Protein AF-A0AAV2AL59-F1 (afdb_monomer)

Nearest PDB structures (foldseek):
  7bph-assembly1_A  TM=9.706E-01  e=1.635E-19  Homo sapiens
  1cs4-assembly1_C  TM=9.677E-01  e=2.306E-19  Bos taurus
  6au6-assembly1_A  TM=9.580E-01  e=4.092E-19  Homo sapiens
  8htg-assembly3_C  TM=9.700E-01  e=1.216E-18  Mus musculus
  6eg8-assembly2_L  TM=9.307E-01  e=1.445E-18  Homo sapiens

Organism: NCBI:txid280406

Foldseek 3Di:
DCVVFVVADDQVRQVVCLVLLLLLQLQLLLQLLVCQVVDVVHFDFPDPVLVVLSVVSPPDDSPDDDPCDPVVLVSLLVLCPTPRSVVSVVVCQVTPRQPCNVVSSVCSVQSNDPPDGDDSVSVVSRDDADQDKDKDKGWDFDDVVVPTDIDIDIDIDWGPPPVGVVCVVVPLPPDPDDDQDADPVQQSHADPVGRVHGRRNVSVVVVVCVVPPPSD

pLDDT: mean 93.41, std 4.67, range [63.28, 98.44]

Mean predicted aligned error: 4.43 Å

Solvent-accessible surface area (backbone atoms only — not comparable to full-atom values): 13151 Å² total; per-residue (Å²): 107,46,66,83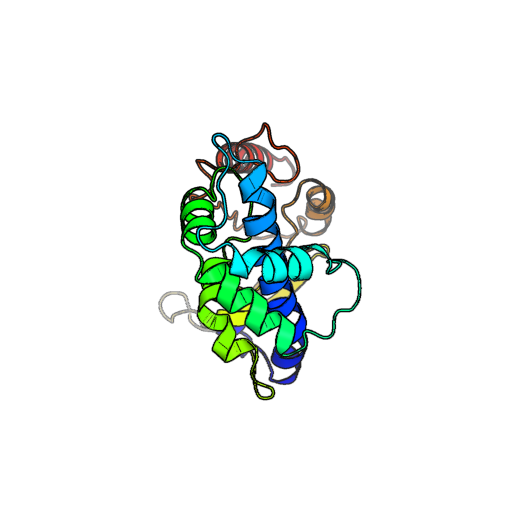,51,61,80,43,75,54,72,67,60,27,57,67,41,46,61,49,46,54,48,45,42,54,53,25,53,46,46,50,61,62,38,22,72,72,40,88,78,58,49,57,72,69,49,77,81,47,50,63,34,49,55,53,56,68,68,56,65,91,84,57,96,70,89,74,54,73,67,53,55,54,33,50,54,54,47,64,68,25,63,24,48,45,55,42,57,78,46,48,57,82,48,87,62,56,92,42,30,64,67,45,60,78,37,43,82,57,65,71,41,94,85,56,67,57,48,74,68,50,56,72,52,44,76,72,88,56,86,57,79,45,77,50,74,40,60,46,77,41,57,66,95,78,74,36,65,71,47,80,47,79,49,76,50,68,29,82,53,83,89,40,49,78,56,53,70,80,62,49,77,88,62,92,76,83,86,85,86,73,64,75,85,26,70,73,26,52,34,91,93,40,75,87,44,41,37,36,60,51,48,53,53,50,48,50,52,57,74,69,30,87,84,104

Secondary structure (DSSP, 8-state):
-HHHHS----HHHHHHHHHHHHHHHHHHHHHHHHHHTTSSSPP--S-GGGHHHHHHHHHS-SSS-----HHHHHHHHHHHH-HHHHHHHTTTTTS---TTHHHHHTTHHHHTSTT----HHHHHH------S-EEEEEEEEPPGGGT-SEEEEEEEE---STTTGGGGGGG-TT-S-------GGGGGPBPSS-TTSBHHHHHHHHHHHHHT-TT-

InterPro domains:
  IPR000367 G-protein alpha subunit, group S [PR00443] (12-26)
  IPR000367 G-protein alpha subunit, group S [PR00443] (27-42)
  IPR000367 G-protein alpha subunit, group S [PR00443] (43-57)
  IPR000367 G-protein alpha subunit, group S [PR00443] (204-216)
  IPR001019 Guanine nucleotide binding protein, alpha subunit [PF00503] (1-216)
  IPR001019 Guanine nucleotide binding protein, alpha subunit [PR00318] (116-138)
  IPR001019 Guanine nucleotide binding protein, alpha subunit [PR00318] (153-170)
  IPR001019 Guanine nucleotide binding protein, alpha subunit [PR00318] (175-203)
  IPR001019 Guanine nucleotide binding protein, alpha subunit [PS51882] (1-216)
  IPR001019 Guanine nucleotide binding protein, alpha subunit [PTHR10218] (1-216)
  IPR001019 Guanine nucleotide binding protein, alpha subunit [SM00275] (1-216)
  IPR001019 Guanine nucleotide binding protein, alpha subunit [cd00066] (1-216)
  IPR011025 G protein alpha subunit, helical insertion [G3DSA:1.10.400.10] (15-127)
  IPR011025 G protein alpha subunit, helical insertion [SSF47895] (9-130)
  IPR027417 P-loop containing nucleoside triphosphate hydrolase [SSF52540] (126-216)

Radius of gyration: 20.73 Å; Cα contacts (8 Å, |Δi|>4): 238; chains: 1; bounding box: 46×43×62 Å

Sequence (216 aa):
MRILHTGGFSDIEREEKIVDVKRNILEAIKELTGAMSRLKPPEQLADEDNKTSLEYVESISLIDDFDFPDEFYDHVIKLWSDPGVQRTFLRMNEFLPIDSAKYFLDKVHTIRKADYIPSDQDILHCRRRTTEIQRIEFAVKIPKKYGGGYQSFWMFDVGGQRGERRKWIQVFDGITAILFLVASSGFDLKLREDPLVNRLQESLTLFQDVWNSRFF

Structure (mmCIF, N/CA/C/O backbone):
data_AF-A0AAV2AL59-F1
#
_entry.id   AF-A0AAV2AL59-F1
#
loop_
_atom_site.group_PDB
_atom_site.id
_atom_site.type_symbol
_atom_site.label_atom_id
_atom_site.label_alt_id
_atom_site.label_comp_id
_atom_site.label_asym_id
_atom_site.label_entity_id
_atom_site.label_seq_id
_atom_site.pdbx_PDB_ins_code
_atom_site.Cartn_x
_atom_site.Cartn_y
_atom_site.Cartn_z
_atom_site.occupancy
_atom_site.B_iso_or_equiv
_atom_site.auth_seq_id
_atom_site.auth_comp_id
_atom_site.auth_asym_id
_atom_site.auth_atom_id
_atom_site.pdbx_PDB_model_num
ATOM 1 N N . MET A 1 1 ? 5.612 -6.915 -14.289 1.00 90.38 1 MET A N 1
ATOM 2 C CA . MET A 1 1 ? 6.522 -7.595 -15.243 1.00 90.38 1 MET A CA 1
ATOM 3 C C . MET A 1 1 ? 6.731 -9.066 -14.934 1.00 90.38 1 MET A C 1
ATOM 5 O O . MET A 1 1 ? 6.570 -9.869 -15.842 1.00 90.38 1 MET A O 1
ATOM 9 N N . ARG A 1 2 ? 7.014 -9.441 -13.680 1.00 91.88 2 ARG A N 1
ATOM 10 C CA . ARG A 1 2 ? 7.249 -10.845 -13.309 1.00 91.88 2 ARG A CA 1
ATOM 11 C C . ARG A 1 2 ? 6.135 -11.819 -13.723 1.00 91.88 2 ARG A C 1
ATOM 13 O O . ARG A 1 2 ? 6.405 -12.817 -14.380 1.00 91.88 2 ARG A O 1
ATOM 20 N N . ILE A 1 3 ? 4.877 -11.476 -13.432 1.00 92.62 3 ILE A N 1
ATOM 21 C CA . ILE A 1 3 ? 3.699 -12.272 -13.838 1.00 92.62 3 ILE A CA 1
ATOM 22 C C . ILE A 1 3 ? 3.663 -12.506 -15.355 1.00 92.62 3 ILE A C 1
ATOM 24 O O . ILE A 1 3 ? 3.396 -13.611 -15.807 1.00 92.62 3 ILE A O 1
ATOM 28 N N . LEU A 1 4 ? 3.975 -11.481 -16.150 1.00 92.00 4 LEU A N 1
ATOM 29 C CA . LEU A 1 4 ? 3.846 -11.543 -17.607 1.00 92.00 4 LEU A CA 1
ATOM 30 C C . LEU A 1 4 ? 5.019 -12.253 -18.295 1.00 92.00 4 LEU A C 1
ATOM 32 O O . LEU A 1 4 ? 4.834 -12.822 -19.370 1.00 92.00 4 LEU A O 1
ATOM 36 N N . HIS A 1 5 ? 6.228 -12.169 -17.731 1.00 91.19 5 HIS A N 1
ATOM 37 C CA . HIS A 1 5 ? 7.454 -12.510 -18.465 1.00 91.19 5 HIS A CA 1
ATOM 38 C C . HIS A 1 5 ? 8.446 -13.401 -17.710 1.00 91.19 5 HIS A C 1
ATOM 40 O O . HIS A 1 5 ? 9.397 -13.873 -18.324 1.00 91.19 5 HIS A O 1
ATOM 46 N N . THR A 1 6 ? 8.246 -13.658 -16.414 1.00 88.44 6 THR A N 1
ATOM 47 C CA . THR A 1 6 ? 9.159 -14.484 -15.599 1.00 88.44 6 THR A CA 1
ATOM 48 C C . THR A 1 6 ? 8.435 -15.605 -14.848 1.00 88.44 6 THR A C 1
ATOM 50 O O . THR A 1 6 ? 8.941 -16.085 -13.841 1.00 88.44 6 THR A O 1
ATOM 53 N N . GLY A 1 7 ? 7.232 -15.992 -15.285 1.00 86.88 7 GLY A N 1
ATOM 54 C CA . GLY A 1 7 ? 6.466 -17.077 -14.660 1.00 86.88 7 GLY A CA 1
ATOM 55 C C . GLY A 1 7 ? 5.780 -16.721 -13.334 1.00 86.88 7 GLY A C 1
ATOM 56 O O . GLY A 1 7 ? 5.273 -17.615 -12.668 1.00 86.88 7 GLY A O 1
ATOM 57 N N . GLY A 1 8 ? 5.726 -15.438 -12.954 1.00 91.56 8 GLY A N 1
ATOM 58 C CA . GLY A 1 8 ? 5.015 -14.986 -11.752 1.00 91.56 8 GLY A CA 1
ATOM 59 C C . GLY A 1 8 ? 5.749 -15.243 -10.437 1.00 91.56 8 GLY A C 1
ATOM 60 O O . GLY A 1 8 ? 6.956 -14.993 -10.338 1.00 91.56 8 GLY A O 1
ATOM 61 N N . PHE A 1 9 ? 4.979 -15.633 -9.420 1.00 94.00 9 PHE A N 1
ATOM 62 C CA . PHE A 1 9 ? 5.435 -15.890 -8.052 1.00 94.00 9 PHE A CA 1
ATOM 63 C C . PHE A 1 9 ? 5.281 -17.375 -7.728 1.00 94.00 9 PHE A C 1
ATOM 65 O O . PHE A 1 9 ? 4.202 -17.940 -7.936 1.00 94.00 9 PHE A O 1
ATOM 72 N N . SER A 1 10 ? 6.357 -17.982 -7.229 1.00 94.25 10 SER A N 1
ATOM 73 C CA . SER A 1 10 ? 6.349 -19.365 -6.739 1.00 94.25 10 SER A CA 1
ATOM 74 C C . SER A 1 10 ? 5.576 -19.493 -5.424 1.00 94.25 10 SER A C 1
ATOM 76 O O . SER A 1 10 ? 5.363 -18.497 -4.736 1.00 94.25 10 SER A O 1
ATOM 78 N N . ASP A 1 11 ? 5.186 -20.712 -5.048 1.00 93.75 11 ASP A N 1
ATOM 79 C CA . ASP A 1 11 ? 4.446 -20.952 -3.800 1.00 93.75 11 ASP A CA 1
ATOM 80 C C . ASP A 1 11 ? 5.237 -20.495 -2.564 1.00 93.75 11 ASP A C 1
ATOM 82 O O . ASP A 1 11 ? 4.682 -19.827 -1.698 1.00 93.75 11 ASP A O 1
ATOM 86 N N . ILE A 1 12 ? 6.556 -20.715 -2.554 1.00 94.56 12 ILE A N 1
ATOM 87 C CA . ILE A 1 12 ? 7.457 -20.243 -1.490 1.00 94.56 12 ILE A CA 1
ATOM 88 C C . ILE A 1 12 ? 7.426 -18.710 -1.392 1.00 94.56 12 ILE A C 1
ATOM 90 O O . ILE A 1 12 ? 7.264 -18.151 -0.312 1.00 94.56 12 ILE A O 1
ATOM 94 N N . GLU A 1 13 ? 7.512 -18.004 -2.524 1.00 93.75 13 GLU A N 1
ATOM 95 C CA . GLU A 1 13 ? 7.432 -16.537 -2.523 1.00 93.75 13 GLU A CA 1
ATOM 96 C C . GLU A 1 13 ? 6.055 -16.030 -2.079 1.00 93.75 13 GLU A C 1
ATOM 98 O O . GLU A 1 13 ? 5.960 -14.962 -1.476 1.00 93.75 13 GLU A O 1
ATOM 103 N N . ARG A 1 14 ? 4.975 -16.765 -2.377 1.00 96.25 14 ARG A N 1
ATOM 104 C CA . ARG A 1 14 ? 3.633 -16.427 -1.883 1.00 96.25 14 ARG A CA 1
ATOM 105 C C . ARG A 1 14 ? 3.557 -16.592 -0.369 1.00 96.25 14 ARG A C 1
ATOM 107 O O . ARG A 1 14 ? 3.018 -15.708 0.293 1.00 96.25 14 ARG A O 1
ATOM 114 N N . GLU A 1 15 ? 4.114 -17.668 0.175 1.00 94.94 15 GLU A N 1
ATOM 115 C CA . GLU A 1 15 ? 4.171 -17.913 1.619 1.00 94.94 15 GLU A CA 1
ATOM 116 C C . GLU A 1 15 ? 4.940 -16.805 2.349 1.00 94.94 15 GLU A C 1
ATOM 118 O O . GLU A 1 15 ? 4.438 -16.235 3.320 1.00 94.94 15 GLU A O 1
ATOM 123 N N . GLU A 1 16 ? 6.093 -16.389 1.819 1.00 93.94 16 GLU A N 1
ATOM 124 C CA . GLU A 1 16 ? 6.875 -15.268 2.362 1.00 93.94 16 GLU A CA 1
ATOM 125 C C . GLU A 1 16 ? 6.091 -13.940 2.381 1.00 93.94 16 GLU A C 1
ATOM 127 O O . GLU A 1 16 ? 6.364 -13.055 3.197 1.00 93.94 16 GLU A O 1
ATOM 132 N N . LYS A 1 17 ? 5.091 -13.781 1.501 1.00 95.44 17 LYS A N 1
ATOM 133 C CA . LYS A 1 17 ? 4.246 -12.578 1.420 1.00 95.44 17 LYS A CA 1
ATOM 134 C C . LYS A 1 17 ? 3.089 -12.565 2.411 1.00 95.44 17 LYS A C 1
ATOM 136 O O . LYS A 1 17 ? 2.490 -11.505 2.600 1.00 95.44 17 LYS A O 1
ATOM 141 N N . ILE A 1 18 ? 2.780 -13.681 3.073 1.00 95.81 18 ILE A N 1
ATOM 142 C CA . ILE A 1 18 ? 1.670 -13.759 4.036 1.00 95.81 18 ILE A CA 1
ATOM 143 C C . ILE A 1 18 ? 1.849 -12.727 5.152 1.00 95.81 18 ILE A C 1
ATOM 145 O O . ILE A 1 18 ? 0.914 -11.991 5.469 1.00 95.81 18 ILE A O 1
ATOM 149 N N . VAL A 1 19 ? 3.055 -12.635 5.719 1.00 94.00 19 VAL A N 1
ATOM 150 C CA . VAL A 1 19 ? 3.350 -11.705 6.821 1.00 94.00 19 VAL A CA 1
ATOM 151 C C . VAL A 1 19 ? 3.252 -10.251 6.358 1.00 94.00 19 VAL A C 1
ATOM 153 O O . VAL A 1 19 ? 2.666 -9.429 7.061 1.00 94.00 19 VAL A O 1
ATOM 156 N N . ASP A 1 20 ? 3.750 -9.937 5.155 1.00 95.12 20 ASP A N 1
ATOM 157 C CA . ASP A 1 20 ? 3.649 -8.593 4.570 1.00 95.12 20 ASP A CA 1
ATOM 158 C C . ASP A 1 20 ? 2.161 -8.181 4.407 1.00 95.12 20 ASP A C 1
ATOM 160 O O . ASP A 1 20 ? 1.773 -7.074 4.791 1.00 95.12 20 ASP A O 1
ATOM 164 N N . VAL A 1 21 ? 1.300 -9.091 3.925 1.00 97.25 21 VAL A N 1
ATOM 165 C CA . VAL A 1 21 ? -0.150 -8.854 3.772 1.00 97.25 21 VAL A CA 1
ATOM 166 C C . VAL A 1 21 ? -0.845 -8.664 5.125 1.00 97.25 21 VAL A C 1
ATOM 168 O O . VAL A 1 21 ? -1.616 -7.718 5.298 1.00 97.25 21 VAL A O 1
ATOM 171 N N . LYS A 1 22 ? -0.566 -9.525 6.111 1.00 96.62 22 LYS A N 1
ATOM 172 C CA . LYS A 1 22 ? -1.142 -9.408 7.463 1.00 96.62 22 LYS A CA 1
ATOM 173 C C . LYS A 1 22 ? -0.723 -8.098 8.138 1.00 96.62 22 LYS A C 1
ATOM 175 O O . LYS A 1 22 ? -1.556 -7.404 8.722 1.00 96.62 22 LYS A O 1
ATOM 180 N N . ARG A 1 23 ? 0.538 -7.692 7.971 1.00 95.75 23 ARG A N 1
ATOM 181 C CA . ARG A 1 23 ? 1.045 -6.402 8.457 1.00 95.75 23 ARG A CA 1
ATOM 182 C C . ARG A 1 23 ? 0.346 -5.221 7.786 1.00 95.75 23 ARG A C 1
ATOM 184 O O . ARG A 1 23 ? 0.031 -4.251 8.463 1.00 95.75 23 ARG A O 1
ATOM 191 N N . ASN A 1 24 ? 0.040 -5.301 6.490 1.00 96.75 24 ASN A N 1
ATOM 192 C CA . ASN A 1 24 ? -0.734 -4.262 5.80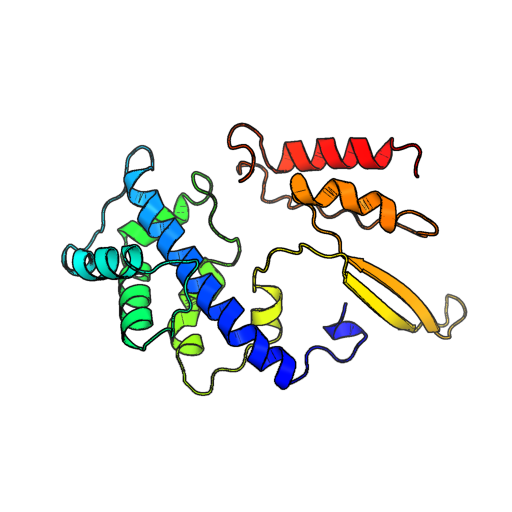4 1.00 96.75 24 ASN A CA 1
ATOM 193 C C . ASN A 1 24 ? -2.151 -4.092 6.377 1.00 96.75 24 ASN A C 1
ATOM 195 O O . ASN A 1 24 ? -2.619 -2.958 6.455 1.00 96.75 24 ASN A O 1
ATOM 199 N N . ILE A 1 25 ? -2.814 -5.168 6.822 1.00 97.44 25 ILE A N 1
ATOM 200 C CA . ILE A 1 25 ? -4.103 -5.069 7.534 1.00 97.44 25 ILE A CA 1
ATOM 201 C C . ILE A 1 25 ? -3.928 -4.285 8.837 1.00 97.44 25 ILE A C 1
ATOM 203 O O . ILE A 1 25 ? -4.675 -3.339 9.082 1.00 97.44 25 ILE A O 1
ATOM 207 N N . LEU A 1 26 ? -2.930 -4.654 9.649 1.00 97.00 26 LEU A N 1
ATOM 208 C CA . LEU A 1 26 ? -2.641 -3.992 10.924 1.00 97.00 26 LEU A CA 1
ATOM 209 C C . LEU A 1 26 ? -2.299 -2.504 10.732 1.00 97.00 26 LEU A C 1
ATOM 211 O O . LEU A 1 26 ? -2.840 -1.651 11.430 1.00 97.00 26 LEU A O 1
ATOM 215 N N . GLU A 1 27 ? -1.446 -2.176 9.760 1.00 95.56 27 GLU A N 1
ATOM 216 C CA . GLU A 1 27 ? -1.122 -0.788 9.412 1.00 95.56 27 GLU A CA 1
ATOM 217 C C . GLU A 1 27 ? -2.368 -0.009 8.972 1.00 95.56 27 GLU A C 1
ATOM 219 O O . GLU A 1 27 ? -2.569 1.125 9.405 1.00 95.56 27 GLU A O 1
ATOM 224 N N . ALA A 1 28 ? -3.211 -0.608 8.125 1.00 96.50 28 ALA A N 1
ATOM 225 C CA . ALA A 1 28 ? -4.415 0.035 7.615 1.00 96.50 28 ALA A CA 1
ATOM 226 C C . ALA A 1 28 ? -5.412 0.353 8.734 1.00 96.50 28 ALA A C 1
ATOM 228 O O . ALA A 1 28 ? -5.875 1.490 8.828 1.00 96.50 28 ALA A O 1
ATOM 229 N N . ILE A 1 29 ? -5.722 -0.627 9.590 1.00 97.44 29 ILE A N 1
ATOM 230 C CA . ILE A 1 29 ? -6.706 -0.437 10.657 1.00 97.44 29 ILE A CA 1
ATOM 231 C C . ILE A 1 29 ? -6.199 0.534 11.728 1.00 97.44 29 ILE A C 1
ATOM 233 O O . ILE A 1 29 ? -6.953 1.413 12.130 1.00 97.44 29 ILE A O 1
ATOM 237 N N . LYS A 1 30 ? -4.917 0.457 12.123 1.00 95.81 30 LYS A N 1
ATOM 238 C CA . LYS A 1 30 ? -4.329 1.381 13.106 1.00 95.81 30 LYS A CA 1
ATOM 239 C C . LYS A 1 30 ? -4.287 2.816 12.595 1.00 95.81 30 LYS A C 1
ATOM 241 O O . LYS A 1 30 ? -4.530 3.745 13.362 1.00 95.81 30 LYS A O 1
ATOM 246 N N . GLU A 1 31 ? -3.961 3.018 11.318 1.00 95.00 31 GLU A N 1
ATOM 247 C CA . GLU A 1 31 ? -3.943 4.364 10.743 1.00 95.00 31 GLU A CA 1
ATOM 248 C C . GLU A 1 31 ? -5.358 4.951 10.682 1.00 95.00 31 GLU A C 1
ATOM 250 O O . GLU A 1 31 ? -5.539 6.119 11.020 1.00 95.00 31 GLU A O 1
ATOM 255 N N . LEU A 1 32 ? -6.359 4.139 10.323 1.00 95.88 32 LEU A N 1
ATOM 256 C CA . LEU A 1 32 ? -7.765 4.547 10.315 1.00 95.88 32 LEU A CA 1
ATOM 257 C C . LEU A 1 32 ? -8.258 4.931 11.708 1.00 95.88 32 LEU A C 1
ATOM 259 O O . LEU A 1 32 ? -8.742 6.045 11.898 1.00 95.88 32 LEU A O 1
ATOM 263 N N . THR A 1 33 ? -8.119 4.038 12.686 1.00 95.69 33 THR A N 1
ATOM 264 C CA . THR A 1 33 ? -8.624 4.290 14.037 1.00 95.69 33 THR A CA 1
ATOM 265 C C . THR A 1 33 ? -7.872 5.426 14.722 1.00 95.69 33 THR A C 1
ATOM 267 O O . THR A 1 33 ? -8.487 6.316 15.308 1.00 95.69 33 THR A O 1
ATOM 270 N N . GLY A 1 34 ? -6.550 5.485 14.555 1.00 94.50 34 GLY A N 1
ATOM 271 C CA . GLY A 1 34 ? -5.740 6.578 15.081 1.00 94.50 34 GLY A CA 1
ATOM 272 C C . GLY A 1 34 ? -6.063 7.932 14.441 1.00 94.50 34 GLY A C 1
ATOM 273 O O . GLY A 1 34 ? -5.868 8.969 15.076 1.00 94.50 34 GLY A O 1
ATOM 274 N N . ALA A 1 35 ? -6.550 7.958 13.196 1.00 95.31 35 ALA A N 1
ATOM 275 C CA . ALA A 1 35 ? -6.952 9.192 12.529 1.00 95.31 35 ALA A CA 1
ATOM 276 C C . ALA A 1 35 ? -8.275 9.761 13.059 1.00 95.31 35 ALA A C 1
ATOM 278 O O . ALA A 1 35 ? -8.434 10.981 13.029 1.00 95.31 35 ALA A O 1
ATOM 279 N N . MET A 1 36 ? -9.180 8.933 13.596 1.00 95.81 36 MET A N 1
ATOM 280 C CA . MET A 1 36 ? -10.514 9.358 14.055 1.00 95.81 36 MET A CA 1
ATOM 281 C C . MET A 1 36 ? -10.456 10.580 14.982 1.00 95.81 36 MET A C 1
ATOM 283 O O . MET A 1 36 ? -11.165 11.563 14.770 1.00 95.81 36 MET A O 1
ATOM 287 N N . SER A 1 37 ? -9.545 10.564 15.959 1.00 94.75 37 SER A N 1
ATOM 288 C CA . SER A 1 37 ? -9.358 11.654 16.926 1.00 94.75 37 SER A CA 1
ATOM 289 C C . SER A 1 37 ? -8.574 12.856 16.379 1.00 94.75 37 SER A C 1
ATOM 291 O O . SER A 1 37 ? -8.667 13.953 16.930 1.00 94.75 37 SER A O 1
ATOM 293 N N . ARG A 1 38 ? -7.800 12.672 15.300 1.00 93.06 38 ARG A N 1
ATOM 294 C CA . ARG A 1 38 ? -6.974 13.719 14.666 1.00 93.06 38 ARG A CA 1
ATOM 295 C C . ARG A 1 38 ? -7.738 14.536 13.627 1.00 93.06 38 ARG A C 1
ATOM 297 O O . ARG A 1 38 ? -7.345 15.671 13.343 1.00 93.06 38 ARG A O 1
ATOM 304 N N . LEU A 1 39 ? -8.789 13.956 13.051 1.00 94.06 39 LEU A N 1
ATOM 305 C CA . LEU A 1 39 ? -9.660 14.614 12.086 1.00 94.06 39 LEU A CA 1
ATOM 306 C C . LEU A 1 39 ? -10.309 15.873 12.680 1.00 94.06 39 LEU A C 1
ATOM 308 O O . LEU A 1 39 ? -10.512 15.997 13.888 1.00 94.06 39 LEU A O 1
ATOM 312 N N . LYS A 1 40 ? -10.644 16.834 11.811 1.00 92.69 40 LYS A N 1
ATOM 313 C CA . LYS A 1 40 ? -11.332 18.076 12.198 1.00 92.69 40 LYS A CA 1
ATOM 314 C C . LYS A 1 40 ? -12.574 18.284 11.324 1.00 92.69 40 LYS A C 1
ATOM 316 O O . LYS A 1 40 ? -12.409 18.616 10.156 1.00 92.69 40 LYS A O 1
ATOM 321 N N . PRO A 1 41 ? -13.800 18.084 11.844 1.00 94.81 41 PRO A N 1
ATOM 322 C CA . PRO A 1 41 ? -14.119 17.601 13.195 1.00 94.81 41 PRO A CA 1
ATOM 323 C C . PRO A 1 41 ? -13.672 16.141 13.415 1.00 94.81 41 PRO A C 1
ATOM 325 O O . PRO A 1 41 ? -13.520 15.419 12.426 1.00 94.81 41 PRO A O 1
ATOM 328 N N . PRO A 1 42 ? -13.446 15.714 14.671 1.00 96.12 42 PRO A N 1
ATOM 329 C CA . PRO A 1 42 ? -13.090 14.331 14.976 1.00 96.12 42 PRO A CA 1
ATOM 330 C C . PRO A 1 42 ? -14.271 13.389 14.722 1.00 96.12 42 PRO A C 1
ATOM 332 O O . PRO A 1 42 ? -15.430 13.788 14.842 1.00 96.12 42 PRO A O 1
ATOM 335 N N . GLU A 1 43 ? -13.965 12.135 14.409 1.00 96.12 43 GLU A N 1
ATOM 336 C CA . GLU A 1 43 ? -14.939 11.046 14.338 1.00 96.12 43 GLU A CA 1
ATOM 337 C C . GLU A 1 43 ? -14.909 10.226 15.631 1.00 96.12 43 GLU A C 1
ATOM 339 O O . GLU A 1 43 ? -13.895 10.149 16.328 1.00 96.12 43 GLU A O 1
ATOM 344 N N . GLN A 1 44 ? -16.037 9.601 15.947 1.00 95.12 44 GLN A N 1
ATOM 345 C CA . GLN A 1 44 ? -16.188 8.691 17.081 1.00 95.12 44 GLN A CA 1
ATOM 346 C C . GLN A 1 44 ? -16.680 7.340 16.578 1.00 95.12 44 GLN A C 1
ATOM 348 O O . GLN A 1 44 ? -17.314 7.264 15.519 1.00 95.12 44 GLN A O 1
ATOM 353 N N . LEU A 1 45 ? -16.388 6.287 17.343 1.00 97.19 45 LEU A N 1
ATOM 354 C CA . LEU A 1 45 ? -17.012 4.987 17.129 1.00 97.19 45 LEU A CA 1
ATOM 355 C C . LEU A 1 45 ? -18.528 5.156 17.191 1.00 97.19 45 LEU A C 1
ATOM 357 O O . LEU A 1 45 ? -19.046 5.903 18.023 1.00 97.19 45 LEU A O 1
ATOM 361 N N . ALA A 1 46 ? -19.228 4.502 16.272 1.00 96.62 46 ALA A N 1
ATOM 362 C CA . ALA A 1 46 ? -20.682 4.505 16.295 1.00 96.62 46 ALA A CA 1
ATOM 363 C C . ALA A 1 46 ? -21.231 3.521 17.337 1.00 96.62 46 ALA A C 1
ATOM 365 O O . ALA A 1 46 ? -22.332 3.739 17.839 1.00 96.62 46 ALA A O 1
ATOM 366 N N . ASP A 1 47 ? -20.470 2.473 17.653 1.00 94.69 47 ASP A N 1
ATOM 367 C CA . ASP A 1 47 ? -20.794 1.483 18.676 1.00 94.69 47 ASP A CA 1
ATOM 368 C C . ASP A 1 47 ? -19.777 1.545 19.831 1.00 94.69 47 ASP A C 1
ATOM 370 O O . ASP A 1 47 ? -18.567 1.419 19.621 1.00 94.69 47 ASP A O 1
ATOM 374 N N . GLU A 1 48 ? -20.254 1.745 21.062 1.00 91.44 48 GLU A N 1
ATOM 375 C CA . GLU A 1 48 ? -19.393 1.802 22.250 1.00 91.44 48 GLU A CA 1
ATOM 376 C C . GLU A 1 48 ? -18.749 0.445 22.572 1.00 91.44 48 GLU A C 1
ATOM 378 O O . GLU A 1 48 ? -17.640 0.413 23.115 1.00 91.44 48 GLU A O 1
ATOM 383 N N . ASP A 1 49 ? -19.364 -0.670 22.162 1.00 92.94 49 ASP A N 1
ATOM 384 C CA . ASP A 1 49 ? -18.814 -2.014 22.372 1.00 92.94 49 ASP A CA 1
ATOM 385 C C . ASP A 1 49 ? -17.499 -2.215 21.595 1.00 92.94 49 ASP A C 1
ATOM 387 O O . ASP A 1 49 ? -16.625 -2.997 21.996 1.00 92.94 49 ASP A O 1
ATOM 391 N N . ASN A 1 50 ? -17.290 -1.439 20.523 1.00 96.62 50 ASN A N 1
ATOM 392 C CA . ASN A 1 50 ? -16.058 -1.454 19.737 1.00 96.62 50 ASN A CA 1
ATOM 393 C C . ASN A 1 50 ? -14.869 -0.795 20.445 1.00 96.62 50 ASN A C 1
ATOM 395 O O . ASN A 1 50 ? -13.736 -0.947 19.982 1.00 96.62 50 ASN A O 1
ATOM 399 N N . LYS A 1 51 ? -15.073 -0.123 21.585 1.00 95.81 51 LYS A N 1
ATOM 400 C CA . LYS A 1 51 ? -13.990 0.514 22.348 1.00 95.81 51 LYS A CA 1
ATOM 401 C C . LYS A 1 51 ? -12.919 -0.484 22.795 1.00 95.81 51 LYS A C 1
ATOM 403 O O . LYS A 1 51 ? -11.733 -0.202 22.671 1.00 95.81 51 LYS A O 1
ATOM 408 N N . THR A 1 52 ? -13.324 -1.676 23.227 1.00 96.62 52 THR A N 1
ATOM 409 C CA . THR A 1 52 ? -12.380 -2.754 23.582 1.00 96.62 52 THR A CA 1
ATOM 410 C C . THR A 1 52 ? -11.550 -3.207 22.380 1.00 96.62 52 THR A C 1
ATOM 412 O O . THR A 1 52 ? -10.350 -3.441 22.501 1.00 96.62 52 THR A O 1
ATOM 415 N N . SER A 1 53 ? -12.166 -3.267 21.194 1.00 97.69 53 SER A N 1
ATOM 416 C CA . SER A 1 53 ? -11.468 -3.607 19.948 1.00 97.69 53 SER A CA 1
ATOM 417 C C . SER A 1 53 ? -10.482 -2.519 19.532 1.00 97.69 53 SER A C 1
ATOM 419 O O . SER A 1 53 ? -9.388 -2.828 19.062 1.00 97.69 53 SER A O 1
ATOM 421 N N . LEU A 1 54 ? -10.854 -1.252 19.731 1.00 96.94 54 LEU A N 1
ATOM 422 C CA . LEU A 1 54 ? -9.986 -0.107 19.488 1.00 96.94 54 LEU A CA 1
ATOM 423 C C . LEU A 1 54 ? -8.744 -0.160 20.386 1.00 96.94 54 LEU A C 1
ATOM 425 O O . LEU A 1 54 ? -7.629 -0.125 19.873 1.00 96.94 54 LEU A O 1
ATOM 429 N N . GLU A 1 55 ? -8.935 -0.317 21.698 1.00 96.38 55 GLU A N 1
ATOM 430 C CA . GLU A 1 55 ? -7.846 -0.409 22.680 1.00 96.38 55 GLU A CA 1
ATOM 431 C C . GLU A 1 55 ? -6.906 -1.590 22.374 1.00 96.38 55 GLU A C 1
ATOM 433 O O . GLU A 1 55 ? -5.682 -1.435 22.399 1.00 96.38 55 GLU A O 1
ATOM 438 N N . TYR A 1 56 ? -7.464 -2.748 21.997 1.00 97.25 56 TYR A N 1
ATOM 439 C CA . TYR A 1 56 ? -6.685 -3.910 21.565 1.00 97.25 56 TYR A CA 1
ATOM 440 C C . TYR A 1 56 ? -5.801 -3.584 20.355 1.00 97.25 56 TYR A C 1
ATOM 442 O O . TYR A 1 56 ? -4.582 -3.758 20.406 1.00 97.25 56 TYR A O 1
ATOM 450 N N . VAL A 1 57 ? -6.385 -3.065 19.270 1.00 96.50 57 VAL A N 1
ATOM 451 C CA . VAL A 1 57 ? -5.643 -2.749 18.039 1.00 96.50 57 VAL A CA 1
ATOM 452 C C . VAL A 1 57 ? -4.597 -1.660 18.273 1.00 96.50 57 VAL A C 1
ATOM 454 O O . VAL A 1 57 ? -3.498 -1.726 17.714 1.00 96.50 57 VAL A O 1
ATOM 457 N N . GLU A 1 58 ? -4.890 -0.666 19.109 1.00 94.00 58 GLU A N 1
ATOM 458 C CA . GLU A 1 58 ? -3.949 0.395 19.469 1.00 94.00 58 GLU A CA 1
ATOM 459 C C . GLU A 1 58 ? -2.752 -0.129 20.270 1.00 94.00 58 GLU A C 1
ATOM 461 O O . GLU A 1 58 ? -1.633 0.328 20.021 1.00 94.00 58 GLU A O 1
ATOM 466 N N . SER A 1 59 ? -2.952 -1.141 21.119 1.00 94.62 59 SER A N 1
ATOM 467 C CA . SER A 1 59 ? -1.888 -1.748 21.932 1.00 94.62 59 SER A CA 1
ATOM 468 C C . SER A 1 59 ? -0.823 -2.509 21.126 1.00 94.62 59 SER A C 1
ATOM 470 O O . SER A 1 59 ? 0.315 -2.630 21.577 1.00 94.62 59 SER A O 1
ATOM 472 N N . ILE A 1 60 ? -1.152 -2.993 19.921 1.00 95.25 60 ILE A N 1
ATOM 473 C CA . ILE A 1 60 ? -0.236 -3.816 19.115 1.00 95.25 60 ILE A CA 1
ATOM 474 C C . ILE A 1 60 ? 0.891 -2.962 18.516 1.00 95.25 60 ILE A C 1
ATOM 476 O O . ILE A 1 60 ? 0.643 -1.998 17.790 1.00 95.25 60 ILE A O 1
ATOM 480 N N . SER A 1 61 ? 2.144 -3.342 18.743 1.00 91.00 61 SER A N 1
ATOM 481 C CA . SER A 1 61 ? 3.303 -2.704 18.110 1.00 91.00 61 SER A CA 1
ATOM 482 C C . SER A 1 61 ? 3.392 -3.041 16.617 1.00 91.00 61 SER A C 1
ATOM 484 O O . SER A 1 61 ? 3.145 -4.168 16.204 1.00 91.00 61 SER A O 1
ATOM 486 N N . LEU A 1 62 ? 3.768 -2.061 15.789 1.00 85.06 62 LEU A N 1
ATOM 487 C CA . LEU A 1 62 ? 4.024 -2.275 14.354 1.00 85.06 62 LEU A CA 1
ATOM 488 C C . LEU A 1 62 ? 5.443 -2.788 14.062 1.00 85.06 62 LEU A C 1
ATOM 490 O O . LEU A 1 62 ? 5.739 -3.136 12.919 1.00 85.06 62 LEU A O 1
ATOM 494 N N . ILE A 1 63 ? 6.330 -2.749 15.059 1.00 80.19 63 ILE A N 1
ATOM 495 C CA . ILE A 1 63 ? 7.762 -3.038 14.902 1.00 80.19 63 ILE A CA 1
ATOM 496 C C . ILE A 1 63 ? 8.081 -4.452 15.385 1.00 80.19 63 ILE A C 1
ATOM 498 O O . ILE A 1 63 ? 8.976 -5.090 14.837 1.00 80.19 63 ILE A O 1
ATOM 502 N N . ASP A 1 64 ? 7.340 -4.928 16.382 1.00 82.44 64 ASP A N 1
ATOM 503 C CA . ASP A 1 64 ? 7.564 -6.235 16.982 1.00 82.44 64 ASP A CA 1
ATOM 504 C C . ASP A 1 64 ? 6.963 -7.350 16.123 1.00 82.44 64 ASP A C 1
ATOM 506 O O . ASP A 1 64 ? 6.009 -7.144 15.361 1.00 82.44 64 ASP A O 1
ATOM 510 N N . ASP A 1 65 ? 7.531 -8.546 16.261 1.00 84.88 65 ASP A N 1
ATOM 511 C CA . ASP A 1 65 ? 6.939 -9.745 15.688 1.00 84.88 65 ASP A CA 1
ATOM 512 C C . ASP A 1 65 ? 5.584 -9.988 16.360 1.00 84.88 65 ASP A C 1
ATOM 514 O O . ASP A 1 65 ? 5.471 -10.109 17.580 1.00 84.88 65 ASP A O 1
ATOM 518 N N . PHE A 1 66 ? 4.538 -10.000 15.539 1.00 91.31 66 PHE A N 1
ATOM 519 C CA . PHE A 1 66 ? 3.165 -10.203 15.966 1.00 91.31 66 PHE A CA 1
ATOM 520 C C . PHE A 1 66 ? 2.619 -11.438 15.259 1.00 91.31 66 PHE A C 1
ATOM 522 O O . PHE A 1 66 ? 2.667 -11.523 14.032 1.00 91.31 66 PHE A O 1
ATOM 529 N N . ASP A 1 67 ? 2.080 -12.384 16.024 1.00 92.19 67 ASP A N 1
ATOM 530 C CA . ASP A 1 67 ? 1.665 -13.691 15.498 1.00 92.19 67 ASP A CA 1
ATOM 531 C C . ASP A 1 67 ? 0.320 -13.660 14.754 1.00 92.19 67 ASP A C 1
ATOM 533 O O . ASP A 1 67 ? -0.073 -14.642 14.123 1.00 92.19 67 ASP A O 1
ATOM 537 N N . PHE A 1 68 ? -0.385 -12.523 14.786 1.00 95.44 68 PHE A N 1
ATOM 538 C CA . PHE A 1 68 ? -1.711 -12.336 14.187 1.00 95.44 68 PHE A CA 1
ATOM 539 C C . PHE A 1 68 ? -2.717 -13.433 14.603 1.00 95.44 68 PHE A C 1
ATOM 541 O O . PHE A 1 68 ? -3.178 -14.190 13.740 1.00 95.44 68 PHE A O 1
ATOM 548 N N . PRO A 1 69 ? -3.063 -13.529 15.905 1.00 96.62 69 PRO A N 1
ATOM 549 C CA . PRO A 1 69 ? -4.026 -14.509 16.409 1.00 96.62 69 PRO A CA 1
ATOM 550 C C . PRO A 1 69 ? -5.435 -14.276 15.845 1.00 96.62 69 PRO A C 1
ATOM 552 O O . PRO A 1 69 ? -5.755 -13.193 15.362 1.00 96.62 69 PRO A O 1
ATOM 555 N N . ASP A 1 70 ? -6.318 -15.272 15.956 1.00 96.88 70 ASP A N 1
ATOM 556 C CA . ASP A 1 70 ? -7.704 -15.161 15.471 1.00 96.88 70 ASP A CA 1
ATOM 557 C C . ASP A 1 70 ? -8.470 -13.971 16.075 1.00 96.88 70 ASP A C 1
ATOM 559 O O . ASP A 1 70 ? -9.196 -13.276 15.360 1.00 96.88 70 ASP A O 1
ATOM 563 N N . GLU A 1 71 ? -8.226 -13.688 17.358 1.00 97.19 71 GLU A N 1
ATOM 564 C CA . GLU A 1 71 ? -8.780 -12.541 18.086 1.00 97.19 71 GLU A CA 1
ATOM 565 C C . GLU A 1 71 ? -8.451 -11.203 17.404 1.00 97.19 71 GLU A C 1
ATOM 567 O O . GLU A 1 71 ? -9.306 -10.320 17.321 1.00 97.19 71 GLU A O 1
ATOM 572 N N . PHE A 1 72 ? -7.248 -11.061 16.830 1.00 97.88 72 PHE A N 1
ATOM 573 C CA . PHE A 1 72 ? -6.875 -9.851 16.099 1.00 97.88 72 PHE A CA 1
ATOM 574 C C . PHE A 1 72 ? -7.816 -9.607 14.920 1.00 97.88 72 PHE A C 1
ATOM 576 O O . PHE A 1 72 ? -8.328 -8.499 14.759 1.00 97.88 72 PHE A O 1
ATOM 583 N N . TYR A 1 73 ? -8.089 -10.632 14.113 1.00 98.31 73 TYR A N 1
ATOM 584 C CA . TYR A 1 73 ? -8.983 -10.475 12.968 1.00 98.31 73 TYR A CA 1
ATOM 585 C C . TYR A 1 73 ? -10.417 -10.182 13.405 1.00 98.31 73 TYR A C 1
ATOM 587 O O . TYR A 1 73 ? -11.086 -9.391 12.743 1.00 98.31 73 TYR A O 1
ATOM 595 N N . ASP A 1 74 ? -10.876 -10.755 14.521 1.00 98.12 74 ASP A N 1
ATOM 596 C CA . ASP A 1 74 ? -12.205 -10.471 15.070 1.00 98.12 74 ASP A CA 1
ATOM 597 C C . ASP A 1 74 ? -12.349 -8.990 15.457 1.00 98.12 74 ASP A C 1
ATOM 599 O O . ASP A 1 74 ? -13.347 -8.355 15.105 1.00 98.12 74 ASP A O 1
ATOM 603 N N . HIS A 1 75 ? -11.329 -8.405 16.092 1.00 98.31 75 HIS A N 1
ATOM 604 C CA . HIS A 1 75 ? -11.294 -6.970 16.382 1.00 98.31 75 HIS A CA 1
ATOM 605 C C . HIS A 1 75 ? -11.247 -6.112 15.115 1.00 98.31 75 HIS A C 1
ATOM 607 O O . HIS A 1 75 ? -11.975 -5.122 15.020 1.00 98.31 75 HIS A O 1
ATOM 613 N N . VAL A 1 76 ? -10.447 -6.497 14.114 1.00 98.44 76 VAL A N 1
ATOM 614 C CA . VAL A 1 76 ? -10.382 -5.773 12.833 1.00 98.44 76 VAL A CA 1
ATOM 615 C C . VAL A 1 76 ? -11.725 -5.797 12.108 1.00 98.44 76 VAL A C 1
ATOM 617 O O . VAL A 1 76 ? -12.152 -4.759 11.613 1.00 98.44 76 VAL A O 1
ATOM 620 N N . ILE A 1 77 ? -12.409 -6.943 12.057 1.00 98.38 77 ILE A N 1
ATOM 621 C CA . ILE A 1 77 ? -13.722 -7.075 11.404 1.00 98.38 77 ILE A CA 1
ATOM 622 C C . ILE A 1 77 ? -14.762 -6.191 12.099 1.00 98.38 77 ILE A C 1
ATOM 624 O O . ILE A 1 77 ? -15.514 -5.486 11.420 1.00 98.38 77 ILE A O 1
ATOM 628 N N . LYS A 1 78 ? -14.787 -6.199 13.439 1.00 97.94 78 LYS A N 1
ATOM 629 C CA . LYS A 1 78 ? -15.684 -5.350 14.236 1.00 97.94 78 LYS A CA 1
ATOM 630 C C . LYS A 1 78 ? -15.451 -3.869 13.956 1.00 97.94 78 LYS A C 1
ATOM 632 O O . LYS A 1 78 ? -16.385 -3.167 13.581 1.00 97.94 78 LYS A O 1
ATOM 637 N N . LEU A 1 79 ? -14.198 -3.421 14.050 1.00 98.38 79 LEU A N 1
ATOM 638 C CA . LEU A 1 79 ? -13.834 -2.029 13.794 1.00 98.38 79 LEU A CA 1
ATOM 639 C C . LEU A 1 79 ? -14.098 -1.626 12.346 1.00 98.38 79 LEU A C 1
ATOM 641 O O . LEU A 1 79 ? -14.655 -0.564 12.108 1.00 98.38 79 LEU A O 1
ATOM 645 N N . TRP A 1 80 ? -13.744 -2.461 11.367 1.00 98.12 80 TRP A N 1
ATOM 646 C CA . TRP A 1 80 ? -13.992 -2.144 9.962 1.00 98.12 80 TRP A CA 1
ATOM 647 C C . TRP A 1 80 ? -15.487 -2.031 9.661 1.00 98.12 80 TRP A C 1
ATOM 649 O O . TRP A 1 80 ? -15.881 -1.207 8.844 1.00 98.12 80 TRP A O 1
ATOM 659 N N . SER A 1 81 ? -16.335 -2.788 10.354 1.00 97.94 81 SER A N 1
ATOM 660 C CA . SER A 1 81 ? -17.790 -2.701 10.196 1.00 97.94 81 SER A CA 1
ATOM 661 C C . SER A 1 81 ? -18.415 -1.498 10.918 1.00 97.94 81 SER A C 1
ATOM 663 O O . SER A 1 81 ? -19.582 -1.193 10.672 1.00 97.94 81 SER A O 1
ATOM 665 N N . ASP A 1 82 ? -17.671 -0.802 11.786 1.00 98.44 82 ASP A N 1
ATOM 666 C CA . ASP A 1 82 ? -18.166 0.348 12.543 1.00 98.44 82 ASP A CA 1
ATOM 667 C C . ASP A 1 82 ? -18.442 1.551 11.614 1.00 98.44 82 ASP A C 1
ATOM 669 O O . ASP A 1 82 ? -17.544 2.009 10.895 1.00 98.44 82 ASP A O 1
ATOM 673 N N . PRO A 1 83 ? -19.659 2.127 11.637 1.00 98.06 83 PRO A N 1
ATOM 674 C CA . PRO A 1 83 ? -19.986 3.294 10.823 1.00 98.06 83 PRO A CA 1
ATOM 675 C C . PRO A 1 83 ? -19.066 4.509 11.021 1.00 98.06 83 PRO A C 1
ATOM 677 O O . PRO A 1 83 ? -18.863 5.272 10.078 1.00 98.06 83 PRO A O 1
ATOM 680 N N . GLY A 1 84 ? -18.518 4.724 12.217 1.00 97.44 84 GLY A N 1
ATOM 681 C CA . GLY A 1 84 ? -17.540 5.776 12.499 1.00 97.44 84 GLY A CA 1
ATOM 682 C C . GLY A 1 84 ? -16.193 5.531 11.827 1.00 97.44 84 GLY A C 1
ATOM 683 O O . GLY A 1 84 ? -15.621 6.449 11.231 1.00 97.44 84 GLY A O 1
ATOM 684 N N . VAL A 1 85 ? -15.717 4.285 11.825 1.00 97.44 85 VAL A N 1
ATOM 685 C CA . VAL A 1 85 ? -14.501 3.897 11.088 1.00 97.44 85 VAL A CA 1
ATOM 686 C C . VAL A 1 85 ? -14.728 4.015 9.578 1.00 97.44 85 VAL A C 1
ATOM 688 O O . VAL A 1 85 ? -13.872 4.540 8.866 1.00 97.44 85 VAL A O 1
ATOM 691 N N . GLN A 1 86 ? -15.909 3.633 9.081 1.00 97.88 86 GLN A N 1
ATOM 692 C CA . GLN A 1 86 ? -16.280 3.811 7.672 1.00 97.88 86 GLN A CA 1
ATOM 693 C C . GLN A 1 86 ? -16.338 5.292 7.264 1.00 97.88 86 GLN A C 1
ATOM 695 O O . GLN A 1 86 ? -15.789 5.666 6.227 1.00 97.88 86 GLN A O 1
ATOM 700 N N . ARG A 1 87 ? -16.933 6.172 8.084 1.00 97.19 87 ARG A N 1
ATOM 701 C CA . ARG A 1 87 ? -16.908 7.630 7.841 1.00 97.19 87 ARG A CA 1
ATOM 702 C C . ARG A 1 87 ? -15.489 8.190 7.845 1.00 97.19 87 ARG A C 1
ATOM 704 O O . ARG A 1 87 ? -15.159 9.016 6.999 1.00 97.19 87 ARG A O 1
ATOM 711 N N . THR A 1 88 ? -14.643 7.700 8.746 1.00 96.94 88 THR A N 1
ATOM 712 C CA . THR A 1 88 ? -13.219 8.056 8.787 1.00 96.94 88 THR A CA 1
ATOM 713 C C . THR A 1 88 ? -12.521 7.652 7.494 1.00 96.94 88 THR A C 1
ATOM 715 O O . THR A 1 88 ? -11.831 8.467 6.894 1.00 96.94 88 THR A O 1
ATOM 718 N N . PHE A 1 89 ? -12.765 6.441 6.989 1.00 96.12 89 PHE A N 1
ATOM 719 C CA . PHE A 1 89 ? -12.221 5.987 5.708 1.00 96.12 89 PHE A CA 1
ATOM 720 C C . PHE A 1 89 ? -12.613 6.892 4.527 1.00 96.12 89 PHE A C 1
ATOM 722 O O . PHE A 1 89 ? -11.780 7.163 3.666 1.00 96.12 89 PHE A O 1
ATOM 729 N N . LEU A 1 90 ? -13.831 7.441 4.498 1.00 94.69 90 LEU A N 1
ATOM 730 C CA . LEU A 1 90 ? -14.251 8.387 3.448 1.00 94.69 90 LEU A CA 1
ATOM 731 C C . LEU A 1 90 ? -13.471 9.713 3.460 1.00 94.69 90 LEU A C 1
ATOM 733 O O . LEU A 1 90 ? -13.515 10.457 2.484 1.00 94.69 90 LEU A O 1
ATOM 737 N N . ARG A 1 91 ? -12.743 9.991 4.545 1.00 94.81 91 ARG A N 1
ATOM 738 C CA . ARG A 1 91 ? -11.885 11.167 4.744 1.00 94.81 91 ARG A CA 1
ATOM 739 C C . ARG A 1 91 ? -10.397 10.812 4.666 1.00 94.81 91 ARG A C 1
ATOM 741 O O . ARG A 1 91 ? -9.547 11.547 5.165 1.00 94.81 91 ARG A O 1
ATOM 748 N N . MET A 1 92 ? -10.063 9.679 4.040 1.00 91.75 92 MET A N 1
ATOM 749 C CA . MET A 1 92 ? -8.693 9.164 3.892 1.00 91.75 92 MET A CA 1
ATOM 750 C C . MET A 1 92 ? -7.736 10.060 3.103 1.00 91.75 92 MET A C 1
ATOM 752 O O . MET A 1 92 ? -6.588 9.684 2.916 1.00 91.75 92 MET A O 1
ATOM 756 N N . ASN A 1 93 ? -8.183 11.201 2.588 1.00 89.94 93 ASN A N 1
ATOM 757 C CA . ASN A 1 93 ? -7.307 12.218 2.023 1.00 89.94 93 ASN A CA 1
ATOM 758 C C . ASN A 1 93 ? -6.715 13.156 3.095 1.00 89.94 93 ASN A C 1
ATOM 760 O O . ASN A 1 93 ? -5.688 13.792 2.860 1.00 89.94 93 ASN A O 1
ATOM 764 N N . GLU A 1 94 ? -7.325 13.214 4.286 1.00 90.75 94 GLU A N 1
ATOM 765 C CA . GLU A 1 94 ? -6.871 14.023 5.429 1.00 90.75 94 GLU A CA 1
ATOM 766 C C . GLU A 1 94 ? -5.797 13.317 6.281 1.00 90.75 94 GLU A C 1
ATOM 768 O O . GLU A 1 94 ? -5.036 13.964 7.001 1.00 90.75 94 GLU A O 1
ATOM 773 N N . PHE A 1 95 ? -5.712 11.990 6.186 1.00 86.94 95 PHE A N 1
ATOM 774 C CA . PHE A 1 95 ? -4.681 11.138 6.790 1.00 86.94 95 PHE A CA 1
ATOM 775 C C . PHE A 1 95 ? -4.098 10.229 5.702 1.00 86.94 95 PHE A C 1
ATOM 777 O O . PHE A 1 95 ? -4.622 10.193 4.604 1.00 86.94 95 PHE A O 1
ATOM 784 N N . LEU A 1 96 ? -2.967 9.552 5.907 1.00 82.00 96 LEU A N 1
ATOM 785 C CA . LEU A 1 96 ? -2.247 8.903 4.792 1.00 82.00 96 LEU A CA 1
ATOM 786 C C . LEU A 1 96 ? -2.207 7.375 4.935 1.00 82.00 96 LEU A C 1
ATOM 788 O O . LEU A 1 96 ? -1.101 6.822 5.073 1.00 82.00 96 LEU A O 1
ATOM 792 N N . PRO A 1 97 ? -3.355 6.669 4.856 1.00 82.56 97 PRO A N 1
ATOM 793 C CA . PRO A 1 97 ? -3.365 5.215 4.904 1.00 82.56 97 PRO A CA 1
ATOM 794 C C . PRO A 1 97 ? -2.670 4.622 3.676 1.00 82.56 97 PRO A C 1
ATOM 796 O O . PRO A 1 97 ? -2.222 5.316 2.757 1.00 82.56 97 PRO A O 1
ATOM 799 N N . ILE A 1 98 ? -2.494 3.305 3.693 1.00 90.19 98 ILE A N 1
ATOM 800 C CA . ILE A 1 98 ? -2.024 2.586 2.513 1.00 90.19 98 ILE A CA 1
ATOM 801 C C . ILE A 1 98 ? -3.144 2.536 1.465 1.00 90.19 98 ILE A C 1
ATOM 803 O O . ILE A 1 98 ? -4.303 2.319 1.805 1.00 90.19 98 ILE A O 1
ATOM 807 N N . ASP A 1 99 ? -2.803 2.707 0.189 1.00 90.94 99 ASP A N 1
ATOM 808 C CA . ASP A 1 99 ? -3.788 2.742 -0.902 1.00 90.94 99 ASP A CA 1
ATOM 809 C C . ASP A 1 99 ? -4.594 1.429 -1.005 1.00 90.94 99 ASP A C 1
ATOM 811 O O . ASP A 1 99 ? -5.754 1.424 -1.411 1.00 90.94 99 ASP A O 1
ATOM 815 N N . SER A 1 100 ? -4.003 0.308 -0.578 1.00 95.38 100 SER A N 1
ATOM 816 C CA . SER A 1 100 ? -4.629 -1.016 -0.520 1.00 95.38 100 SER A CA 1
ATOM 817 C C . SER A 1 100 ? -5.430 -1.292 0.759 1.00 95.38 100 SER A C 1
ATOM 819 O O . SER A 1 100 ? -5.891 -2.418 0.943 1.00 95.38 100 SER A O 1
ATOM 821 N N . ALA A 1 101 ? -5.644 -0.293 1.626 1.00 95.81 101 ALA A N 1
ATOM 822 C CA . ALA A 1 101 ? -6.325 -0.468 2.912 1.00 95.81 101 ALA A CA 1
ATOM 823 C C . ALA A 1 101 ? -7.692 -1.140 2.739 1.00 95.81 101 ALA A C 1
ATOM 825 O O . ALA A 1 101 ? -7.927 -2.206 3.301 1.00 95.81 101 ALA A O 1
ATOM 826 N N . LYS A 1 102 ? -8.553 -0.577 1.883 1.00 96.88 102 LYS A N 1
ATOM 827 C CA . LYS A 1 102 ? -9.884 -1.136 1.607 1.00 96.88 102 LYS A CA 1
ATOM 828 C C . LYS A 1 102 ? -9.813 -2.571 1.081 1.00 96.88 102 LYS A C 1
ATOM 830 O O . LYS A 1 102 ? -10.553 -3.429 1.542 1.00 96.88 102 LYS A O 1
ATOM 835 N N . TYR A 1 103 ? -8.905 -2.828 0.138 1.00 98.19 103 TYR A N 1
ATOM 836 C CA . TYR A 1 103 ? -8.749 -4.142 -0.484 1.00 98.19 103 TYR A CA 1
ATOM 837 C C . TYR A 1 103 ? -8.466 -5.234 0.555 1.00 98.19 103 TYR A C 1
ATOM 839 O O . TYR A 1 103 ? -9.086 -6.295 0.516 1.00 98.19 103 TYR A O 1
ATOM 847 N N . PHE A 1 104 ? -7.559 -4.973 1.499 1.00 98.31 104 PHE A N 1
ATOM 848 C CA . PHE A 1 104 ? -7.221 -5.954 2.526 1.00 98.31 104 PHE A CA 1
ATOM 849 C C . PHE A 1 104 ? -8.249 -6.019 3.656 1.00 98.31 104 PHE A C 1
ATOM 851 O O . PHE A 1 104 ? -8.575 -7.123 4.090 1.00 98.31 104 PHE A O 1
ATOM 858 N N . LEU A 1 105 ? -8.799 -4.880 4.092 1.00 98.12 105 LEU A N 1
ATOM 859 C CA . LEU A 1 105 ? -9.818 -4.833 5.147 1.00 98.12 105 LEU A CA 1
ATOM 860 C C . LEU A 1 105 ? -11.111 -5.555 4.734 1.00 98.12 105 LEU A C 1
ATOM 862 O O . LEU A 1 105 ? -11.675 -6.305 5.527 1.00 98.12 105 LEU A O 1
ATOM 866 N N . ASP A 1 106 ? -11.519 -5.451 3.468 1.00 98.38 106 ASP A N 1
ATOM 867 C CA . ASP A 1 106 ? -12.662 -6.206 2.933 1.00 98.38 106 ASP A CA 1
ATOM 868 C C . ASP A 1 106 ? -12.390 -7.719 2.833 1.00 98.38 106 ASP A C 1
ATOM 870 O O . ASP A 1 106 ? -13.318 -8.528 2.787 1.00 98.38 106 ASP A O 1
ATOM 874 N N . LYS A 1 107 ? -11.116 -8.128 2.794 1.00 97.94 107 LYS A N 1
ATOM 875 C CA . LYS A 1 107 ? -10.688 -9.525 2.613 1.00 97.94 107 LYS A CA 1
ATOM 876 C C . LYS A 1 107 ? -10.236 -10.210 3.901 1.00 97.94 107 LYS A C 1
ATOM 878 O O . LYS A 1 107 ? -9.777 -11.353 3.837 1.00 97.94 107 LYS A O 1
ATOM 883 N N . VAL A 1 108 ? -10.403 -9.580 5.065 1.00 98.12 108 VAL A N 1
ATOM 884 C CA . VAL A 1 108 ? -9.917 -10.099 6.359 1.00 98.12 108 VAL A CA 1
ATOM 885 C C . VAL A 1 108 ? -10.375 -11.538 6.626 1.00 98.12 108 VAL A C 1
ATOM 887 O O . VAL A 1 108 ? -9.559 -12.380 6.991 1.00 98.12 108 VAL A O 1
ATOM 890 N N . HIS A 1 109 ? -11.639 -11.872 6.343 1.00 97.62 109 HIS A N 1
ATOM 891 C CA . HIS A 1 109 ? -12.165 -13.237 6.509 1.00 97.62 109 HIS A CA 1
ATOM 892 C C . HIS A 1 109 ? -11.457 -14.298 5.656 1.00 97.62 109 HIS A C 1
ATOM 894 O O . HIS A 1 109 ? -11.445 -15.474 6.014 1.00 97.62 109 HIS A O 1
ATOM 900 N N . THR A 1 110 ? -10.900 -13.908 4.510 1.00 97.75 110 THR A N 1
ATOM 901 C CA . THR A 1 110 ? -10.124 -14.818 3.660 1.00 97.75 110 THR A CA 1
ATOM 902 C C . THR A 1 110 ? -8.690 -14.923 4.164 1.00 97.75 110 THR A C 1
ATOM 904 O O . THR A 1 110 ? -8.159 -16.023 4.247 1.00 97.75 110 THR A O 1
ATOM 907 N N . ILE A 1 111 ? -8.091 -13.790 4.540 1.00 97.69 111 ILE A N 1
ATOM 908 C CA . ILE A 1 111 ? -6.682 -13.694 4.949 1.00 97.69 111 ILE A CA 1
ATOM 909 C C . ILE A 1 111 ? -6.429 -14.348 6.315 1.00 97.69 111 ILE A C 1
ATOM 911 O O . ILE A 1 111 ? -5.337 -14.858 6.554 1.00 97.69 111 ILE A O 1
ATOM 915 N N . ARG A 1 112 ? -7.433 -14.379 7.203 1.00 97.38 112 ARG A N 1
ATOM 916 C CA . ARG A 1 112 ? -7.317 -15.025 8.522 1.00 97.38 112 ARG A CA 1
ATOM 917 C C . ARG A 1 112 ? -7.206 -16.550 8.471 1.00 97.38 112 ARG A C 1
ATOM 919 O O . ARG A 1 112 ? -6.823 -17.155 9.464 1.00 97.38 112 ARG A O 1
ATOM 926 N N . LYS A 1 113 ? -7.594 -17.187 7.360 1.00 97.56 113 LYS A N 1
ATOM 927 C CA . LYS A 1 113 ? -7.622 -18.652 7.271 1.00 97.56 113 LYS A CA 1
ATOM 928 C C . LYS A 1 113 ? -6.207 -19.229 7.342 1.00 97.56 113 LYS A C 1
ATOM 930 O O . LYS A 1 113 ? -5.278 -18.668 6.769 1.00 97.56 113 LYS A O 1
ATOM 935 N N . ALA A 1 114 ? -6.056 -20.372 8.009 1.00 94.81 114 ALA A N 1
ATOM 936 C CA . ALA A 1 114 ? -4.758 -21.030 8.178 1.00 94.81 114 ALA A CA 1
ATOM 937 C C . ALA A 1 114 ? -4.142 -21.516 6.850 1.00 94.81 114 ALA A C 1
ATOM 939 O O . ALA A 1 114 ? -2.926 -21.602 6.738 1.00 94.81 114 ALA A O 1
ATOM 940 N N . ASP A 1 115 ? -4.976 -21.803 5.849 1.00 96.06 115 ASP A N 1
ATOM 941 C CA . ASP A 1 115 ? -4.595 -22.233 4.499 1.00 96.06 115 ASP A CA 1
ATOM 942 C C . ASP A 1 115 ? -4.507 -21.069 3.494 1.00 96.06 115 ASP A C 1
ATOM 944 O O . ASP A 1 115 ? -4.457 -21.287 2.282 1.00 96.06 115 ASP A O 1
ATOM 948 N N . TYR A 1 116 ? -4.513 -19.818 3.968 1.00 97.25 116 TYR A N 1
ATOM 949 C CA . TYR A 1 116 ? -4.423 -18.650 3.100 1.00 97.25 116 TYR A CA 1
ATOM 950 C C . TYR A 1 116 ? -3.066 -18.576 2.384 1.00 97.25 116 TYR A C 1
ATOM 952 O O . TYR A 1 116 ? -2.020 -18.430 3.014 1.00 97.25 116 TYR A O 1
ATOM 960 N N . ILE A 1 117 ? -3.114 -18.568 1.049 1.00 96.94 117 ILE A N 1
ATOM 961 C CA . ILE A 1 117 ? -1.974 -18.293 0.171 1.00 96.94 117 ILE A CA 1
ATOM 962 C C . ILE A 1 117 ? -2.289 -17.031 -0.657 1.00 96.94 117 ILE A C 1
ATOM 964 O O . ILE A 1 117 ? -3.320 -17.000 -1.338 1.00 96.94 117 ILE A O 1
ATOM 968 N N . PRO A 1 118 ? -1.431 -15.989 -0.637 1.00 97.88 118 PRO A N 1
ATOM 969 C CA . PRO A 1 118 ? -1.651 -14.763 -1.394 1.00 97.88 118 PRO A CA 1
ATOM 970 C C . PRO A 1 118 ? -1.788 -15.012 -2.896 1.00 97.88 118 PRO A C 1
ATOM 972 O O . PRO A 1 118 ? -0.916 -15.602 -3.544 1.00 97.88 118 PRO A O 1
ATOM 975 N N . SER A 1 119 ? -2.869 -14.495 -3.475 1.00 97.12 119 SER A N 1
ATOM 976 C CA . SER A 1 119 ? -3.037 -14.445 -4.926 1.00 97.12 119 SER A CA 1
ATOM 977 C C . SER A 1 119 ? -2.089 -13.423 -5.563 1.00 97.12 119 SER A C 1
ATOM 979 O O . SER A 1 119 ? -1.529 -12.559 -4.887 1.00 97.12 119 SER A O 1
ATOM 981 N N . ASP A 1 120 ? -1.946 -13.461 -6.890 1.00 96.75 120 ASP A N 1
ATOM 982 C CA . ASP A 1 120 ? -1.207 -12.418 -7.620 1.00 96.75 120 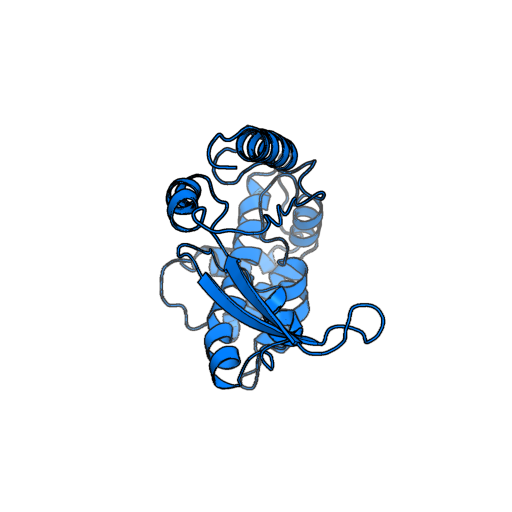ASP A CA 1
ATOM 983 C C . ASP A 1 120 ? -1.759 -11.020 -7.333 1.00 96.75 120 ASP A C 1
ATOM 985 O O . ASP A 1 120 ? -0.995 -10.069 -7.188 1.00 96.75 120 ASP A O 1
ATOM 989 N N . GLN A 1 121 ? -3.080 -10.905 -7.185 1.00 97.00 121 GLN A N 1
ATOM 990 C CA . GLN A 1 121 ? -3.732 -9.643 -6.860 1.00 97.00 121 GLN A CA 1
ATOM 991 C C . GLN A 1 121 ? -3.379 -9.173 -5.442 1.00 97.00 121 GLN A C 1
ATOM 993 O O . GLN A 1 121 ? -3.137 -7.985 -5.238 1.00 97.00 121 GLN A O 1
ATOM 998 N N . ASP A 1 122 ? -3.288 -10.094 -4.476 1.00 97.75 122 ASP A N 1
ATOM 9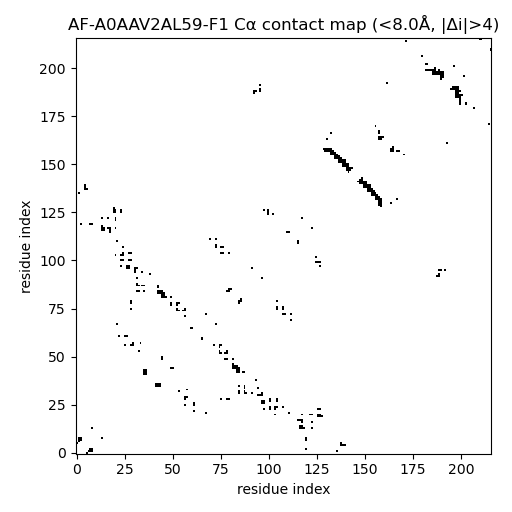99 C CA . ASP A 1 122 ? -2.850 -9.772 -3.113 1.00 97.75 122 ASP A CA 1
ATOM 1000 C C . ASP A 1 122 ? -1.409 -9.268 -3.108 1.00 97.75 122 ASP A C 1
ATOM 1002 O O . ASP A 1 122 ? -1.122 -8.247 -2.489 1.00 97.75 122 ASP A O 1
ATOM 1006 N N . ILE A 1 123 ? -0.518 -9.924 -3.856 1.00 96.56 123 ILE A N 1
ATOM 1007 C CA . ILE A 1 123 ? 0.890 -9.524 -3.954 1.00 96.56 123 ILE A CA 1
ATOM 1008 C C . ILE A 1 123 ? 1.033 -8.156 -4.630 1.00 96.56 123 ILE A C 1
ATOM 1010 O O . ILE A 1 123 ? 1.837 -7.344 -4.180 1.00 96.56 123 ILE A O 1
ATOM 1014 N N . LEU A 1 124 ? 0.239 -7.864 -5.666 1.00 95.50 124 LEU A N 1
ATOM 1015 C CA . LEU A 1 124 ? 0.245 -6.556 -6.331 1.00 95.50 124 LEU A CA 1
ATOM 1016 C C . LEU A 1 124 ? -0.287 -5.422 -5.437 1.00 95.50 124 LEU A C 1
ATOM 1018 O O . LEU A 1 124 ? 0.183 -4.293 -5.556 1.00 95.50 124 LEU A O 1
ATOM 1022 N N . HIS A 1 125 ? -1.243 -5.701 -4.544 1.00 96.69 125 HIS A N 1
ATOM 1023 C CA . HIS A 1 125 ? -1.739 -4.727 -3.560 1.00 96.69 125 HIS A CA 1
ATOM 1024 C C . HIS A 1 125 ? -0.869 -4.626 -2.303 1.00 96.69 125 HIS A C 1
ATOM 1026 O O . HIS A 1 125 ? -0.978 -3.647 -1.555 1.00 96.69 125 HIS A O 1
ATOM 1032 N N . CYS A 1 126 ? -0.024 -5.623 -2.052 1.00 96.19 126 CYS A N 1
ATOM 1033 C CA . CYS A 1 126 ? 0.833 -5.676 -0.884 1.00 96.19 126 CYS A CA 1
ATOM 1034 C C . CYS A 1 126 ? 1.865 -4.546 -0.931 1.00 96.19 126 CYS A C 1
ATOM 1036 O O . CYS A 1 126 ? 2.718 -4.466 -1.815 1.00 96.19 126 CYS A O 1
ATOM 1038 N N . ARG A 1 127 ? 1.818 -3.667 0.065 1.00 92.50 127 ARG A N 1
ATOM 1039 C CA . ARG A 1 127 ? 2.760 -2.573 0.238 1.00 92.50 127 ARG A CA 1
ATOM 1040 C C . ARG A 1 127 ? 3.948 -3.041 1.065 1.00 92.50 127 ARG A C 1
ATOM 1042 O O . ARG A 1 127 ? 3.821 -3.335 2.251 1.00 92.50 127 ARG A O 1
ATOM 1049 N N . ARG A 1 128 ? 5.131 -2.971 0.462 1.00 89.88 128 ARG A N 1
ATOM 1050 C CA . ARG A 1 128 ? 6.423 -3.040 1.149 1.00 89.88 128 ARG A CA 1
ATOM 1051 C C . ARG A 1 128 ? 7.287 -1.882 0.673 1.00 89.88 128 ARG A C 1
ATOM 1053 O O . ARG A 1 128 ? 7.271 -1.536 -0.503 1.00 89.88 128 ARG A O 1
ATOM 1060 N N . ARG A 1 129 ? 8.000 -1.231 1.592 1.00 86.62 129 ARG A N 1
ATOM 1061 C CA . ARG A 1 129 ? 8.919 -0.147 1.220 1.00 86.62 129 ARG A CA 1
ATOM 1062 C C . ARG A 1 129 ? 10.130 -0.736 0.494 1.00 86.62 129 ARG A C 1
ATOM 1064 O O . ARG A 1 129 ? 10.819 -1.577 1.062 1.00 86.62 129 ARG A O 1
ATOM 1071 N N . THR A 1 130 ? 10.387 -0.270 -0.725 1.00 86.88 130 THR A N 1
ATOM 1072 C CA . THR A 1 130 ? 11.603 -0.588 -1.482 1.00 86.88 130 THR A CA 1
ATOM 1073 C C . THR A 1 130 ? 12.756 0.267 -0.963 1.00 86.88 130 THR A C 1
ATOM 1075 O O . THR A 1 130 ? 12.759 1.484 -1.143 1.00 86.88 130 THR A O 1
ATOM 1078 N N . THR A 1 131 ? 13.714 -0.366 -0.292 1.00 87.06 131 THR A N 1
ATOM 1079 C CA . THR A 1 131 ? 14.935 0.269 0.241 1.00 87.06 131 THR A CA 1
ATOM 1080 C C . THR A 1 131 ? 16.176 -0.079 -0.573 1.00 87.06 131 THR A C 1
ATOM 1082 O O . THR A 1 131 ? 17.214 0.564 -0.447 1.00 87.06 131 THR A O 1
ATOM 1085 N N . GLU A 1 132 ? 16.102 -1.113 -1.401 1.00 87.00 132 GLU A N 1
ATOM 1086 C CA . GLU A 1 132 ? 17.205 -1.578 -2.234 1.00 87.00 132 GLU A CA 1
ATOM 1087 C C . GLU A 1 132 ? 16.829 -1.471 -3.703 1.00 87.00 132 GLU A C 1
ATOM 1089 O O . GLU A 1 132 ? 15.653 -1.496 -4.061 1.00 87.00 132 GLU A O 1
ATOM 1094 N N . ILE A 1 133 ? 17.843 -1.342 -4.552 1.00 90.50 133 ILE A N 1
ATOM 1095 C CA . ILE A 1 133 ? 17.656 -1.381 -5.997 1.00 90.50 133 ILE A CA 1
ATOM 1096 C C . ILE A 1 133 ? 17.406 -2.832 -6.388 1.00 90.50 133 ILE A C 1
ATOM 1098 O O . ILE A 1 133 ? 18.270 -3.686 -6.191 1.00 90.50 133 ILE A O 1
ATOM 1102 N N . GLN A 1 134 ? 16.242 -3.109 -6.964 1.00 91.56 134 GLN A N 1
ATOM 1103 C CA . GLN A 1 134 ? 15.903 -4.445 -7.441 1.00 91.56 134 GLN A CA 1
ATOM 1104 C C . GLN A 1 134 ? 16.063 -4.512 -8.953 1.00 91.56 134 GLN A C 1
ATOM 1106 O O . GLN A 1 134 ? 15.627 -3.615 -9.666 1.00 91.56 134 GLN A O 1
ATOM 1111 N N . ARG A 1 135 ? 16.666 -5.591 -9.455 1.00 91.81 135 ARG A N 1
ATOM 1112 C CA . ARG A 1 135 ? 16.813 -5.848 -10.891 1.00 91.81 135 ARG A CA 1
ATOM 1113 C C . ARG A 1 135 ? 16.025 -7.089 -11.276 1.00 91.81 135 ARG A C 1
ATOM 1115 O O . ARG A 1 135 ? 16.141 -8.120 -10.619 1.00 91.81 135 ARG A O 1
ATOM 1122 N N . ILE A 1 136 ? 15.288 -7.009 -12.377 1.00 92.88 136 ILE A N 1
ATOM 1123 C CA . ILE A 1 136 ? 14.711 -8.175 -13.048 1.00 92.88 136 ILE A CA 1
ATOM 1124 C C . ILE A 1 136 ? 15.163 -8.222 -14.505 1.00 92.88 136 ILE A C 1
ATOM 1126 O O . ILE A 1 136 ? 15.345 -7.190 -15.152 1.00 92.88 136 ILE A O 1
ATOM 1130 N N . GLU A 1 137 ? 15.306 -9.435 -15.025 1.00 94.38 137 GLU A N 1
ATOM 1131 C CA . GLU A 1 137 ? 15.687 -9.691 -16.409 1.00 94.38 137 GLU A CA 1
ATOM 1132 C C . GLU A 1 137 ? 14.613 -10.551 -17.064 1.00 94.38 137 GLU A C 1
ATOM 1134 O O . GLU A 1 137 ? 14.141 -11.526 -16.475 1.00 94.38 137 GLU A O 1
ATOM 1139 N N . PHE A 1 138 ? 14.182 -10.173 -18.264 1.00 94.88 138 PHE A N 1
ATOM 1140 C CA . PHE A 1 138 ? 13.174 -10.928 -19.001 1.00 94.88 138 PHE A CA 1
ATOM 1141 C C . PHE A 1 138 ? 13.290 -10.704 -20.507 1.00 94.88 138 PHE A C 1
ATOM 1143 O O . PHE A 1 138 ? 13.803 -9.682 -20.959 1.00 94.88 138 PHE A O 1
ATOM 1150 N N . ALA A 1 139 ? 12.793 -11.656 -21.296 1.00 94.38 139 ALA A N 1
ATOM 1151 C CA . ALA A 1 139 ? 12.766 -11.563 -22.751 1.00 94.38 139 ALA A CA 1
ATOM 1152 C C . ALA A 1 139 ? 11.327 -11.428 -23.260 1.00 94.38 139 ALA A C 1
ATOM 1154 O O . ALA A 1 139 ? 10.439 -12.182 -22.861 1.00 94.38 139 ALA A O 1
ATOM 1155 N N . VAL A 1 140 ? 11.095 -10.487 -24.175 1.00 93.94 140 VAL A N 1
ATOM 1156 C CA . VAL A 1 140 ? 9.784 -10.250 -24.791 1.00 93.94 140 VAL A CA 1
ATOM 1157 C C . VAL A 1 140 ? 9.830 -10.647 -26.257 1.00 93.94 140 VAL A C 1
ATOM 1159 O O . VAL A 1 140 ? 10.747 -10.277 -26.989 1.00 93.94 140 VAL A O 1
ATOM 1162 N N . LYS A 1 141 ? 8.819 -11.396 -26.704 1.00 92.94 141 LYS A N 1
ATOM 1163 C CA . LYS A 1 141 ? 8.678 -11.787 -28.108 1.00 92.94 141 LYS A CA 1
ATOM 1164 C C . LYS A 1 141 ? 8.350 -10.570 -28.969 1.00 92.94 141 LYS A C 1
ATOM 1166 O O . LYS A 1 141 ? 7.345 -9.897 -28.740 1.00 92.94 141 LYS A O 1
ATOM 1171 N N . ILE A 1 142 ? 9.149 -10.337 -30.003 1.00 94.50 142 ILE A N 1
ATOM 1172 C CA . ILE A 1 142 ? 8.942 -9.232 -30.936 1.00 94.50 142 ILE A CA 1
ATOM 1173 C C . ILE A 1 142 ? 7.979 -9.666 -32.053 1.00 94.50 142 ILE A C 1
ATOM 1175 O O . ILE A 1 142 ? 8.151 -10.738 -32.646 1.00 94.50 142 ILE A O 1
ATOM 1179 N N . PRO A 1 143 ? 6.935 -8.872 -32.366 1.00 93.94 143 PRO A N 1
ATOM 1180 C CA . PRO A 1 143 ? 6.042 -9.156 -33.485 1.00 93.94 143 PRO A CA 1
ATOM 1181 C C . PRO A 1 143 ? 6.793 -9.271 -34.821 1.00 93.94 143 PRO A C 1
ATOM 1183 O O . PRO A 1 143 ? 7.696 -8.484 -35.096 1.00 93.94 143 PRO A O 1
ATOM 1186 N N . LYS A 1 144 ? 6.367 -10.183 -35.712 1.00 94.31 144 LYS A N 1
ATOM 1187 C CA . LYS A 1 144 ? 6.994 -10.377 -37.041 1.00 94.31 144 LYS A CA 1
ATOM 1188 C C . LYS A 1 144 ? 7.085 -9.087 -37.871 1.00 94.31 144 LYS A C 1
ATOM 1190 O O . LYS A 1 144 ? 8.052 -8.909 -38.598 1.00 94.31 144 LYS A O 1
ATOM 1195 N N . LYS A 1 145 ? 6.118 -8.171 -37.719 1.00 95.44 145 LYS A N 1
ATOM 1196 C CA . LYS A 1 145 ? 6.117 -6.855 -38.388 1.00 95.44 145 LYS A CA 1
ATOM 1197 C C . LYS A 1 145 ? 7.287 -5.939 -37.989 1.00 95.44 145 LYS A C 1
ATOM 1199 O O . LYS A 1 145 ? 7.558 -4.984 -38.700 1.00 95.44 145 LYS A O 1
ATOM 1204 N N . TYR A 1 146 ? 7.965 -6.236 -36.880 1.00 92.12 146 TYR A N 1
ATOM 1205 C CA . TYR A 1 146 ? 9.150 -5.523 -36.390 1.00 92.12 146 TYR A CA 1
ATOM 1206 C C . TYR A 1 146 ? 10.418 -6.396 -36.442 1.00 92.12 146 TYR A C 1
ATOM 1208 O O . TYR A 1 146 ? 11.356 -6.155 -35.694 1.00 92.12 146 TYR A O 1
ATOM 1216 N N . GLY A 1 147 ? 10.442 -7.434 -37.288 1.00 91.56 147 GLY A N 1
ATOM 1217 C CA . GLY A 1 147 ? 11.606 -8.314 -37.470 1.00 91.56 147 GLY A CA 1
ATOM 1218 C C . GLY A 1 147 ? 11.521 -9.669 -36.759 1.00 91.56 147 GLY A C 1
ATOM 1219 O O . GLY A 1 147 ? 12.286 -10.570 -37.088 1.00 91.56 147 GLY A O 1
ATOM 1220 N N . GLY A 1 148 ? 10.546 -9.879 -35.865 1.00 92.44 148 GLY A N 1
ATOM 1221 C CA . GLY A 1 148 ? 10.404 -11.146 -35.135 1.00 92.44 148 GLY A CA 1
ATOM 1222 C C . GLY A 1 148 ? 11.503 -11.380 -34.086 1.00 92.44 148 GLY A C 1
ATOM 1223 O O . GLY A 1 148 ? 12.312 -10.504 -33.808 1.00 92.44 148 GLY A O 1
ATOM 1224 N N . GLY A 1 149 ? 11.523 -12.569 -33.477 1.00 94.94 149 GLY A N 1
ATOM 1225 C CA . GLY A 1 149 ? 12.519 -12.940 -32.461 1.00 94.94 149 GLY A CA 1
ATOM 1226 C C . GLY A 1 149 ? 12.138 -12.535 -31.033 1.00 94.94 149 GLY A C 1
ATOM 1227 O O . GLY A 1 149 ? 10.954 -12.475 -30.691 1.00 94.94 149 GLY A O 1
ATOM 1228 N N . TYR A 1 150 ? 13.151 -12.300 -30.196 1.00 94.56 150 TYR A N 1
ATOM 1229 C CA . TYR A 1 150 ? 13.021 -11.927 -28.786 1.00 94.56 150 TYR A CA 1
ATOM 1230 C C . TYR A 1 150 ? 13.976 -10.780 -28.454 1.00 94.56 150 TYR A C 1
ATOM 1232 O O . TYR A 1 150 ? 15.111 -10.774 -28.922 1.00 94.56 150 TYR A O 1
ATOM 1240 N N . GLN A 1 151 ? 13.520 -9.843 -27.627 1.00 94.19 151 GLN A N 1
ATOM 1241 C CA . GLN A 1 151 ? 14.335 -8.763 -27.077 1.00 94.19 151 GLN A CA 1
ATOM 1242 C C . GLN A 1 151 ? 14.493 -8.963 -25.573 1.00 94.19 151 GLN A C 1
ATOM 1244 O O . GLN A 1 151 ? 13.495 -9.108 -24.865 1.00 94.19 151 GLN A O 1
ATOM 1249 N N . SER A 1 152 ? 15.734 -8.943 -25.095 1.00 94.81 152 SER A N 1
ATOM 1250 C CA . SER A 1 152 ? 16.048 -8.971 -23.666 1.00 94.81 152 SER A CA 1
ATOM 1251 C C . SER A 1 152 ? 15.904 -7.579 -23.055 1.00 94.81 152 SER A C 1
ATOM 1253 O O . SER A 1 152 ? 16.330 -6.591 -23.655 1.00 94.81 152 SER A O 1
ATOM 1255 N N . PHE A 1 153 ? 15.327 -7.521 -21.859 1.00 94.88 153 PHE A N 1
ATOM 1256 C CA . PHE A 1 153 ? 15.141 -6.319 -21.057 1.00 94.88 153 PHE A CA 1
ATOM 1257 C C . PHE A 1 153 ? 15.733 -6.519 -19.669 1.00 94.88 153 PHE A C 1
ATOM 1259 O O . PHE A 1 153 ? 15.512 -7.551 -19.031 1.00 94.88 153 PHE A O 1
ATOM 1266 N N . TRP A 1 154 ? 16.421 -5.487 -19.193 1.00 94.00 154 TRP A N 1
ATOM 1267 C CA . TRP A 1 154 ? 16.799 -5.322 -17.796 1.00 94.00 154 TRP A CA 1
ATOM 1268 C C . TRP A 1 154 ? 15.969 -4.181 -17.223 1.00 94.00 154 TRP A C 1
ATOM 1270 O O . TRP A 1 154 ? 15.963 -3.080 -17.770 1.00 94.00 154 TRP A O 1
ATOM 1280 N N . MET A 1 155 ? 15.232 -4.455 -16.152 1.00 94.75 155 MET A N 1
ATOM 1281 C CA . MET A 1 155 ? 14.403 -3.464 -15.476 1.00 94.75 155 MET A CA 1
ATOM 1282 C C . MET A 1 155 ? 14.875 -3.316 -14.038 1.00 94.75 155 MET A C 1
ATOM 1284 O O . MET A 1 155 ? 14.993 -4.306 -13.317 1.00 94.75 155 MET A O 1
ATOM 1288 N N . PHE A 1 156 ? 15.123 -2.071 -13.648 1.00 93.44 156 PHE A N 1
ATOM 1289 C CA . PHE A 1 156 ? 15.538 -1.697 -12.307 1.00 93.44 156 PHE A CA 1
ATOM 1290 C C . PHE A 1 156 ? 14.379 -0.981 -11.612 1.00 93.44 156 PHE A C 1
ATOM 1292 O O . PHE A 1 156 ? 13.839 -0.019 -12.157 1.00 93.44 156 PHE A O 1
ATOM 1299 N N . ASP A 1 157 ? 13.995 -1.461 -10.434 1.00 93.06 157 ASP A N 1
ATOM 1300 C CA . ASP A 1 157 ? 13.079 -0.778 -9.523 1.00 93.06 157 ASP A CA 1
ATOM 1301 C C . ASP A 1 157 ? 13.891 -0.082 -8.428 1.00 93.06 157 ASP A C 1
ATOM 1303 O O . ASP A 1 157 ? 14.791 -0.675 -7.824 1.00 93.06 157 ASP A O 1
ATOM 1307 N N . VAL A 1 158 ? 13.592 1.193 -8.199 1.00 92.56 158 VAL A N 1
ATOM 1308 C CA . VAL A 1 158 ? 14.302 2.051 -7.248 1.00 92.56 158 VAL A CA 1
ATOM 1309 C C . VAL A 1 158 ? 13.306 2.727 -6.316 1.00 92.56 158 VAL A C 1
ATOM 1311 O O . VAL A 1 158 ? 12.258 3.214 -6.736 1.00 92.56 158 VAL A O 1
ATOM 1314 N N . GLY A 1 159 ? 13.647 2.808 -5.028 1.00 91.62 159 GLY A N 1
ATOM 1315 C CA . GLY A 1 159 ? 12.816 3.504 -4.048 1.00 91.62 159 GLY A CA 1
ATOM 1316 C C . GLY A 1 159 ? 12.636 4.986 -4.404 1.00 91.62 159 GLY A C 1
ATOM 1317 O O . GLY A 1 159 ? 13.612 5.703 -4.618 1.00 91.62 159 GLY A O 1
ATOM 1318 N N . GLY A 1 160 ? 11.387 5.461 -4.456 1.00 89.25 160 GLY A N 1
ATOM 1319 C CA . GLY A 1 160 ? 11.057 6.852 -4.814 1.00 89.25 160 GLY A CA 1
ATOM 1320 C C . GLY A 1 160 ? 10.953 7.840 -3.646 1.00 89.25 160 GLY A C 1
ATOM 1321 O O . GLY A 1 160 ? 10.846 9.052 -3.862 1.00 89.25 160 GLY A O 1
ATOM 1322 N N . GLN A 1 161 ? 10.988 7.344 -2.406 1.00 88.12 161 GLN A N 1
ATOM 1323 C CA . GLN A 1 161 ? 10.949 8.183 -1.201 1.00 88.12 161 GLN A CA 1
ATOM 1324 C C . GLN A 1 161 ? 12.188 9.071 -1.130 1.00 88.12 161 GLN A C 1
ATOM 1326 O O . GLN A 1 161 ? 13.265 8.667 -1.569 1.00 88.12 161 GLN A O 1
ATOM 1331 N N . ARG A 1 162 ? 12.062 10.271 -0.547 1.00 90.62 162 ARG A N 1
ATOM 1332 C CA . ARG A 1 162 ? 13.147 11.277 -0.537 1.00 90.62 162 ARG A CA 1
ATOM 1333 C C . ARG A 1 162 ? 14.493 10.715 -0.042 1.00 90.62 162 ARG A C 1
ATOM 1335 O O . ARG A 1 162 ? 15.531 11.059 -0.602 1.00 90.62 162 ARG A O 1
ATOM 1342 N N . GLY A 1 163 ? 14.476 9.821 0.951 1.00 88.62 163 GLY A N 1
ATOM 1343 C CA . GLY A 1 163 ? 15.679 9.165 1.487 1.00 88.62 163 GLY A CA 1
ATOM 1344 C C . GLY A 1 163 ? 16.371 8.189 0.525 1.00 88.62 163 GLY A C 1
ATOM 1345 O O . GLY A 1 163 ? 17.584 8.011 0.602 1.00 88.62 163 GLY A O 1
ATOM 1346 N N . GLU A 1 164 ? 15.632 7.615 -0.423 1.00 92.19 164 GLU A N 1
ATOM 1347 C CA . GLU A 1 164 ? 16.116 6.571 -1.335 1.00 92.19 164 GLU A CA 1
ATOM 1348 C C . GLU A 1 164 ? 16.673 7.134 -2.651 1.00 92.19 164 GLU A C 1
ATOM 1350 O O . GLU A 1 164 ? 17.510 6.504 -3.300 1.00 92.19 164 GLU A O 1
ATOM 1355 N N . ARG A 1 165 ? 16.293 8.366 -3.018 1.00 91.50 165 ARG A N 1
ATOM 1356 C CA . ARG A 1 165 ? 16.645 8.987 -4.311 1.00 91.50 165 ARG A CA 1
ATOM 1357 C C . ARG A 1 165 ? 18.147 9.137 -4.553 1.00 91.50 165 ARG A C 1
ATOM 1359 O O . ARG A 1 165 ? 18.588 9.138 -5.695 1.00 91.50 165 ARG A O 1
ATOM 1366 N N . ARG A 1 166 ? 18.966 9.205 -3.496 1.00 89.38 166 ARG A N 1
ATOM 1367 C CA . ARG A 1 166 ? 20.437 9.274 -3.626 1.00 89.38 166 ARG A CA 1
ATOM 1368 C C . ARG A 1 166 ? 21.032 8.036 -4.303 1.00 89.38 166 ARG A C 1
ATOM 1370 O O . ARG A 1 166 ? 22.117 8.122 -4.864 1.00 89.38 166 ARG A O 1
ATOM 1377 N N . LYS A 1 167 ? 20.336 6.896 -4.250 1.00 90.69 167 LYS A N 1
ATOM 1378 C CA . LYS A 1 167 ? 20.777 5.631 -4.853 1.00 90.69 167 LYS A CA 1
ATOM 1379 C C . LYS A 1 167 ? 20.528 5.584 -6.359 1.00 90.69 167 LYS A C 1
ATOM 1381 O O . LYS A 1 167 ? 21.159 4.789 -7.041 1.00 90.69 167 LYS A O 1
ATOM 1386 N N . TRP A 1 168 ? 19.660 6.446 -6.891 1.00 91.00 168 TRP A N 1
ATOM 1387 C CA . TRP A 1 168 ? 19.256 6.412 -8.298 1.00 91.00 168 TRP A CA 1
ATOM 1388 C C . TRP A 1 168 ? 20.436 6.535 -9.270 1.00 91.00 168 TRP A C 1
ATOM 1390 O O . TRP A 1 168 ? 20.481 5.834 -10.274 1.00 91.00 168 TRP A O 1
ATOM 1400 N N . ILE A 1 169 ? 21.447 7.338 -8.923 1.00 86.56 169 ILE A N 1
ATOM 1401 C CA . ILE A 1 169 ? 22.654 7.511 -9.742 1.00 86.56 169 ILE A CA 1
ATOM 1402 C C . ILE A 1 169 ? 23.407 6.195 -10.009 1.00 86.56 169 ILE A C 1
ATOM 1404 O O . ILE A 1 169 ? 24.099 6.084 -11.013 1.00 86.56 169 ILE A O 1
ATOM 1408 N N . GLN A 1 170 ? 23.247 5.181 -9.149 1.00 86.38 170 GLN A N 1
ATOM 1409 C CA . GLN A 1 170 ? 23.920 3.882 -9.276 1.00 86.38 170 GLN A CA 1
ATOM 1410 C C . GLN A 1 170 ? 23.395 3.042 -10.445 1.00 86.38 170 GLN A C 1
ATOM 1412 O O . GLN A 1 170 ? 24.074 2.114 -10.871 1.00 86.38 170 GLN A O 1
ATOM 1417 N N . VAL 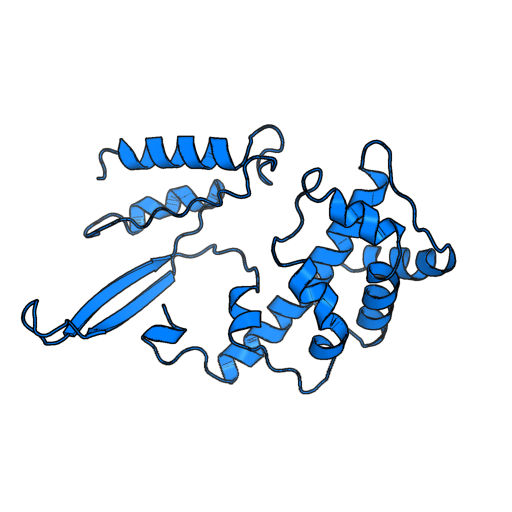A 1 171 ? 22.193 3.343 -10.944 1.00 87.88 171 VAL A N 1
ATOM 1418 C CA . VAL A 1 171 ? 21.574 2.619 -12.064 1.00 87.88 171 VAL A CA 1
ATOM 1419 C C . VAL A 1 171 ? 21.444 3.457 -13.319 1.00 87.88 171 VAL A C 1
ATOM 1421 O O . VAL A 1 171 ? 20.918 2.950 -14.294 1.00 87.88 171 VAL A O 1
ATOM 1424 N N . PHE A 1 172 ? 21.874 4.720 -13.313 1.00 81.62 172 PHE A N 1
ATOM 1425 C CA . PHE A 1 172 ? 21.678 5.613 -14.458 1.00 81.62 172 PHE A CA 1
ATOM 1426 C C . PHE A 1 172 ? 22.690 5.411 -15.584 1.00 81.62 172 PHE A C 1
ATOM 1428 O O . PHE A 1 172 ? 22.398 5.780 -16.718 1.00 81.62 172 PHE A O 1
ATOM 1435 N N . ASP A 1 173 ? 23.838 4.789 -15.318 1.00 81.31 173 ASP A N 1
ATOM 1436 C CA . ASP A 1 173 ? 24.790 4.481 -16.383 1.00 81.31 173 ASP A CA 1
ATOM 1437 C C . ASP A 1 173 ? 24.265 3.344 -17.279 1.00 81.31 173 ASP A C 1
ATOM 1439 O O . ASP A 1 173 ? 23.913 2.263 -16.804 1.00 81.31 173 ASP A O 1
ATOM 1443 N N . GLY A 1 174 ? 24.190 3.598 -18.586 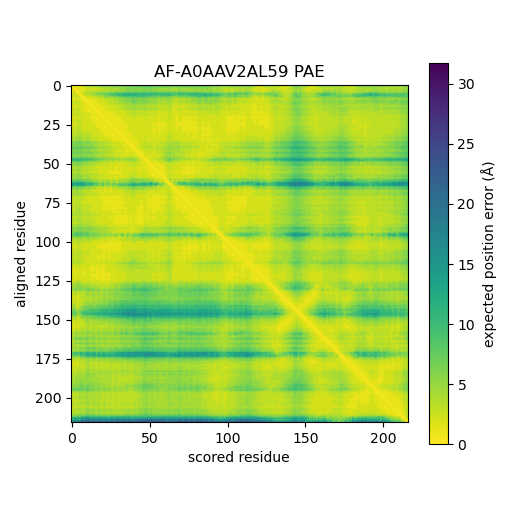1.00 79.62 174 GLY A N 1
ATOM 1444 C CA . GLY A 1 174 ? 23.761 2.614 -19.583 1.00 79.62 174 GLY A CA 1
ATOM 1445 C C . GLY A 1 174 ? 22.251 2.346 -19.676 1.00 79.62 174 GLY A C 1
ATOM 1446 O O . GLY A 1 174 ? 21.860 1.372 -20.325 1.00 79.62 174 GLY A O 1
ATOM 1447 N N . ILE A 1 175 ? 21.382 3.175 -19.079 1.00 89.12 175 ILE A N 1
ATOM 1448 C CA . ILE A 1 175 ? 19.928 3.002 -19.239 1.00 89.12 175 ILE A CA 1
ATOM 1449 C C . ILE A 1 175 ? 19.456 3.418 -20.631 1.00 89.12 175 ILE A C 1
ATOM 1451 O O . ILE A 1 175 ? 19.851 4.445 -21.173 1.00 89.12 175 ILE A O 1
ATOM 1455 N N . THR A 1 176 ? 18.558 2.625 -21.213 1.00 92.38 176 THR A N 1
ATOM 1456 C CA . THR A 1 176 ? 17.963 2.936 -22.523 1.00 92.38 176 THR A CA 1
ATOM 1457 C C . THR A 1 176 ? 16.756 3.866 -22.409 1.00 92.38 176 THR A C 1
ATOM 1459 O O . THR A 1 176 ? 16.504 4.668 -23.303 1.00 92.38 176 THR A O 1
ATOM 1462 N N . ALA A 1 177 ? 15.972 3.732 -21.338 1.00 92.38 177 ALA A N 1
ATOM 1463 C CA . ALA A 1 177 ? 14.754 4.503 -21.127 1.00 92.38 177 ALA A CA 1
ATOM 1464 C C . ALA A 1 177 ? 14.392 4.563 -19.640 1.00 92.38 177 ALA A C 1
ATOM 1466 O O . ALA A 1 177 ? 14.689 3.639 -18.882 1.00 92.38 177 ALA A O 1
ATOM 1467 N N . ILE A 1 178 ? 13.679 5.623 -19.255 1.00 92.31 178 ILE A N 1
ATOM 1468 C CA . ILE A 1 178 ? 13.092 5.786 -17.923 1.00 92.31 178 ILE A CA 1
ATOM 1469 C C . ILE A 1 178 ? 11.578 5.657 -18.034 1.00 92.31 178 ILE A C 1
ATOM 1471 O O . ILE A 1 178 ? 10.939 6.345 -18.829 1.00 92.31 178 ILE A O 1
ATOM 1475 N N . LEU A 1 179 ? 10.999 4.807 -17.190 1.00 94.81 179 LEU A N 1
ATOM 1476 C CA . LEU A 1 179 ? 9.561 4.771 -16.954 1.00 94.81 179 LEU A CA 1
ATOM 1477 C C . LEU A 1 179 ? 9.279 5.534 -15.660 1.00 94.81 179 LEU A C 1
ATOM 1479 O O . LEU A 1 179 ? 9.477 5.003 -14.572 1.00 94.81 179 LEU A O 1
ATOM 1483 N N . PHE A 1 180 ? 8.853 6.791 -15.775 1.00 94.88 180 PHE A N 1
ATOM 1484 C CA . PHE A 1 180 ? 8.523 7.621 -14.618 1.00 94.88 180 PHE A CA 1
ATOM 1485 C C . PHE A 1 180 ? 7.045 7.440 -14.245 1.00 94.88 180 PHE A C 1
ATOM 1487 O O . PHE A 1 180 ? 6.160 7.769 -15.036 1.00 94.88 180 PHE A O 1
ATOM 1494 N N . LEU A 1 181 ? 6.767 6.904 -13.054 1.00 95.12 181 LEU A N 1
ATOM 1495 C CA . LEU A 1 181 ? 5.403 6.645 -12.586 1.00 95.12 181 LEU A CA 1
ATOM 1496 C C . LEU A 1 181 ? 4.895 7.792 -11.708 1.00 95.12 181 LEU A C 1
ATOM 1498 O O . LEU A 1 181 ? 5.557 8.196 -10.755 1.00 95.12 181 LEU A O 1
ATOM 1502 N N . VAL A 1 182 ? 3.681 8.267 -11.995 1.00 95.62 182 VAL A N 1
ATOM 1503 C CA . VAL A 1 182 ? 2.992 9.304 -11.214 1.00 95.62 182 VAL A CA 1
ATOM 1504 C C . VAL A 1 182 ? 1.660 8.760 -10.716 1.00 95.62 182 VAL A C 1
ATOM 1506 O O . VAL A 1 182 ? 0.823 8.326 -11.507 1.00 95.62 182 VAL A O 1
ATOM 1509 N N . ALA A 1 183 ? 1.437 8.823 -9.403 1.00 93.75 183 ALA A N 1
ATOM 1510 C CA . ALA A 1 183 ? 0.132 8.550 -8.814 1.00 93.75 183 ALA A CA 1
ATOM 1511 C C . ALA A 1 183 ? -0.785 9.765 -9.023 1.00 93.75 183 ALA A C 1
ATOM 1513 O O . ALA A 1 183 ? -0.784 10.705 -8.227 1.00 93.75 183 ALA A O 1
ATOM 1514 N N . SER A 1 184 ? -1.569 9.758 -10.104 1.00 94.50 184 SER A N 1
ATOM 1515 C CA . SER A 1 184 ? -2.492 10.854 -10.438 1.00 94.50 184 SER A CA 1
ATOM 1516 C C . SER A 1 184 ? -3.571 11.077 -9.375 1.00 94.50 184 SER A C 1
ATOM 1518 O O . SER A 1 184 ? -4.033 12.201 -9.202 1.00 94.50 184 SER A O 1
ATOM 1520 N N . SER A 1 185 ? -3.935 10.034 -8.625 1.00 92.69 185 SER A N 1
ATOM 1521 C CA . SER A 1 185 ? -4.851 10.100 -7.481 1.00 92.69 185 SER A CA 1
ATOM 1522 C C . SER A 1 185 ? -4.279 10.852 -6.277 1.00 92.69 185 SER A C 1
ATOM 1524 O O . SER A 1 185 ? -5.017 11.152 -5.353 1.00 92.69 185 SER A O 1
ATOM 1526 N N . GLY A 1 186 ? -2.988 11.195 -6.270 1.00 91.75 186 GLY A N 1
ATOM 1527 C CA . GLY A 1 186 ? -2.356 11.948 -5.185 1.00 91.75 186 GLY A CA 1
ATOM 1528 C C . GLY A 1 186 ? -2.603 13.460 -5.217 1.00 91.75 186 GLY A C 1
ATOM 1529 O O . GLY A 1 186 ? -1.874 14.194 -4.549 1.00 91.75 186 GLY A O 1
ATOM 1530 N N . PHE A 1 187 ? -3.558 13.948 -6.012 1.00 94.25 187 PHE A N 1
ATOM 1531 C CA . PHE A 1 187 ? -3.795 15.383 -6.210 1.00 94.25 187 PHE A CA 1
ATOM 1532 C C . PHE A 1 187 ? -4.328 16.093 -4.958 1.00 94.25 187 PHE A C 1
ATOM 1534 O O . PHE A 1 187 ? -4.080 17.284 -4.796 1.00 94.25 187 PHE A O 1
ATOM 1541 N N . ASP A 1 188 ? -4.994 15.382 -4.051 1.00 93.12 188 ASP A N 1
ATOM 1542 C CA . ASP A 1 188 ? -5.515 15.886 -2.774 1.00 93.12 188 ASP A CA 1
ATOM 1543 C C . ASP A 1 188 ? -4.750 15.341 -1.554 1.00 93.12 188 ASP A C 1
ATOM 1545 O O . ASP A 1 188 ? -5.071 15.676 -0.417 1.00 93.12 188 ASP A O 1
ATOM 1549 N N . LEU A 1 189 ? -3.687 14.563 -1.783 1.00 93.00 189 LEU A N 1
ATOM 1550 C CA . LEU A 1 189 ? -2.877 13.947 -0.735 1.00 93.00 189 LEU A CA 1
ATOM 1551 C C . LEU A 1 189 ? -1.608 14.748 -0.430 1.00 93.00 189 LEU A C 1
ATOM 1553 O O . LEU A 1 189 ? -1.031 15.429 -1.286 1.00 93.00 189 LEU A O 1
ATOM 1557 N N . LYS A 1 190 ? -1.107 14.587 0.796 1.00 92.25 190 LYS A N 1
ATOM 1558 C CA . LYS A 1 190 ? 0.193 15.106 1.247 1.00 92.25 190 LYS A CA 1
ATOM 1559 C C . LYS A 1 190 ? 1.263 14.009 1.311 1.00 92.25 190 LYS A C 1
ATOM 1561 O O . LYS A 1 190 ? 0.947 12.812 1.318 1.00 92.25 190 LYS A O 1
ATOM 1566 N N . LEU A 1 191 ? 2.541 14.388 1.300 1.00 91.19 191 LEU A N 1
ATOM 1567 C CA . LEU A 1 191 ? 3.638 13.434 1.502 1.00 91.19 191 LEU A CA 1
ATOM 1568 C C . LEU A 1 191 ? 3.656 12.932 2.949 1.00 91.19 191 LEU A C 1
ATOM 1570 O O . LEU A 1 191 ? 3.282 13.653 3.871 1.00 91.19 191 LEU A O 1
ATOM 1574 N N . ARG A 1 192 ? 4.137 11.698 3.152 1.00 87.12 192 ARG A N 1
ATOM 1575 C CA . ARG A 1 192 ? 4.387 11.184 4.511 1.00 87.12 192 ARG A CA 1
ATOM 1576 C C . ARG A 1 192 ? 5.624 11.843 5.118 1.00 87.12 192 ARG A C 1
ATOM 1578 O O . ARG A 1 192 ? 5.664 12.086 6.315 1.00 87.12 192 ARG A O 1
ATOM 1585 N N . GLU A 1 193 ? 6.616 12.129 4.283 1.00 88.81 193 GLU A N 1
ATOM 1586 C CA . GLU A 1 193 ? 7.877 12.761 4.665 1.00 88.81 193 GLU A CA 1
ATOM 1587 C C . GLU A 1 193 ? 7.730 14.262 4.950 1.00 88.81 193 GLU A C 1
ATOM 1589 O O . GLU A 1 193 ? 8.579 14.837 5.622 1.00 88.81 193 GLU A O 1
ATOM 1594 N N . ASP A 1 194 ? 6.683 14.895 4.411 1.00 90.69 194 ASP A N 1
ATOM 1595 C CA . ASP A 1 194 ? 6.452 16.336 4.510 1.00 90.69 194 ASP A CA 1
ATOM 1596 C C . ASP A 1 194 ? 4.955 16.668 4.327 1.00 90.69 194 ASP A C 1
ATOM 1598 O O . ASP A 1 194 ? 4.482 16.822 3.193 1.00 90.69 194 ASP A O 1
ATOM 1602 N N . PRO A 1 195 ? 4.185 16.787 5.427 1.00 89.06 195 PRO A N 1
ATOM 1603 C CA . PRO A 1 195 ? 2.740 17.020 5.374 1.00 89.06 195 PRO A CA 1
ATOM 1604 C C . PRO A 1 195 ? 2.321 18.349 4.727 1.00 89.06 195 PRO A C 1
ATOM 1606 O O . PRO A 1 195 ? 1.137 18.559 4.460 1.00 89.06 195 PRO A O 1
ATOM 1609 N N . LEU A 1 196 ? 3.258 19.267 4.466 1.00 91.88 196 LEU A N 1
ATOM 1610 C CA . LEU A 1 196 ? 2.961 20.536 3.799 1.00 91.88 196 LEU A CA 1
ATOM 1611 C C . LEU A 1 196 ? 2.921 20.375 2.274 1.00 91.88 196 LEU A C 1
ATOM 1613 O O . LEU A 1 196 ? 2.164 21.074 1.588 1.00 91.88 196 LEU A O 1
ATOM 1617 N N . VAL A 1 197 ? 3.659 19.403 1.741 1.00 94.44 197 VAL A N 1
ATOM 1618 C CA . VAL A 1 197 ? 3.846 19.201 0.303 1.00 94.44 197 VAL A CA 1
ATOM 1619 C C . VAL A 1 197 ? 2.788 18.256 -0.263 1.00 94.44 197 VAL A C 1
ATOM 1621 O O . VAL A 1 197 ? 2.540 17.169 0.255 1.00 94.44 197 VAL A O 1
ATOM 1624 N N . ASN A 1 198 ? 2.146 18.677 -1.354 1.00 95.31 198 ASN A N 1
ATOM 1625 C CA . ASN A 1 198 ? 1.200 17.854 -2.107 1.00 95.31 198 ASN A CA 1
ATOM 1626 C C . ASN A 1 198 ? 1.922 16.754 -2.912 1.00 9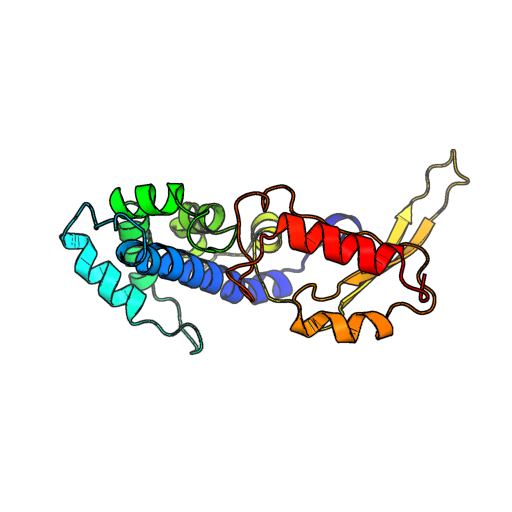5.31 198 ASN A C 1
ATOM 1628 O O . ASN A 1 198 ? 2.965 17.018 -3.511 1.00 95.31 198 ASN A O 1
ATOM 1632 N N . ARG A 1 199 ? 1.363 15.533 -2.961 1.00 94.56 199 ARG A N 1
ATOM 1633 C CA . ARG A 1 199 ? 2.013 14.385 -3.628 1.00 94.56 199 ARG A CA 1
ATOM 1634 C C . ARG A 1 199 ? 2.150 14.566 -5.139 1.00 94.56 199 ARG A C 1
ATOM 1636 O O . ARG A 1 199 ? 3.197 14.228 -5.696 1.00 94.56 199 ARG A O 1
ATOM 1643 N N . LEU A 1 200 ? 1.113 15.074 -5.807 1.00 96.25 200 LEU A N 1
ATOM 1644 C CA . LEU A 1 200 ? 1.162 15.304 -7.251 1.00 96.25 200 LEU A CA 1
ATOM 1645 C C . LEU A 1 200 ? 2.153 16.423 -7.593 1.00 96.25 200 LEU A C 1
ATOM 1647 O O . LEU A 1 200 ? 2.955 16.263 -8.509 1.00 96.25 200 LEU A O 1
ATOM 1651 N N . GLN A 1 201 ? 2.167 17.503 -6.809 1.00 96.62 201 GLN A N 1
ATOM 1652 C CA . GLN A 1 201 ? 3.143 18.580 -6.972 1.00 96.62 201 GLN A CA 1
ATOM 1653 C C . GLN A 1 201 ? 4.586 18.080 -6.809 1.00 96.62 201 GLN A C 1
ATOM 1655 O O . GLN A 1 201 ? 5.422 18.381 -7.655 1.00 96.62 201 GLN A O 1
ATOM 1660 N N . GLU A 1 202 ? 4.875 17.279 -5.777 1.00 95.81 202 GLU A N 1
ATOM 1661 C CA . GLU A 1 202 ? 6.196 16.650 -5.606 1.00 95.81 202 GLU A CA 1
ATOM 1662 C C . GLU A 1 202 ? 6.561 15.780 -6.813 1.00 95.81 202 GLU A C 1
ATOM 1664 O O . GLU A 1 202 ? 7.701 15.809 -7.266 1.00 95.81 202 GLU A O 1
ATOM 1669 N N . SER A 1 203 ? 5.602 15.021 -7.349 1.00 96.56 203 SER A N 1
ATOM 1670 C CA . SER A 1 203 ? 5.833 14.154 -8.509 1.00 96.56 203 SER A CA 1
ATOM 1671 C C . SER A 1 203 ? 6.187 14.961 -9.761 1.00 96.56 203 SER A C 1
ATOM 1673 O O . SER A 1 203 ? 7.083 14.566 -10.500 1.00 96.56 203 SER A O 1
ATOM 1675 N N . LEU A 1 204 ? 5.525 16.101 -9.983 1.00 96.31 204 LEU A N 1
ATOM 1676 C CA . LEU A 1 204 ? 5.815 17.011 -11.096 1.00 96.31 204 LEU A CA 1
ATOM 1677 C C . LEU A 1 204 ? 7.174 17.696 -10.938 1.00 96.31 204 LEU A C 1
ATOM 1679 O O . LEU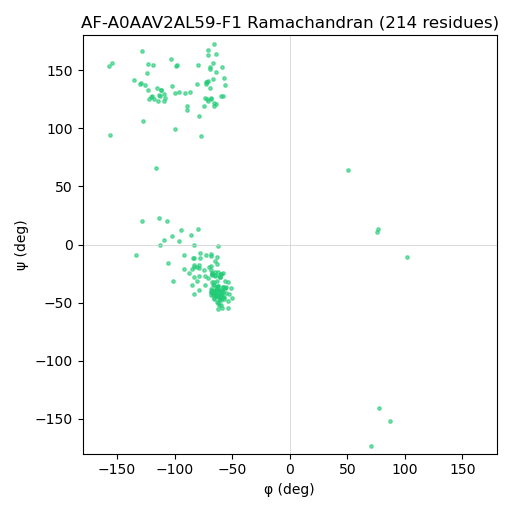 A 1 204 ? 7.936 17.763 -11.900 1.00 96.31 204 LEU A O 1
ATOM 1683 N N . THR A 1 205 ? 7.501 18.159 -9.730 1.00 95.81 205 THR A N 1
ATOM 1684 C CA . THR A 1 205 ? 8.819 18.730 -9.427 1.00 95.81 205 THR A CA 1
A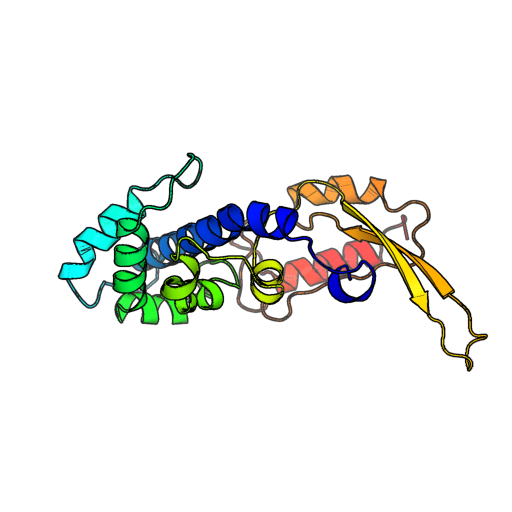TOM 1685 C C . THR A 1 205 ? 9.921 17.693 -9.645 1.00 95.81 205 THR A C 1
ATOM 1687 O O . THR A 1 205 ? 10.877 17.960 -10.365 1.00 95.81 205 THR A O 1
ATOM 1690 N N . LEU A 1 206 ? 9.750 16.473 -9.127 1.00 95.19 206 LEU A N 1
ATOM 1691 C CA . LEU A 1 206 ? 10.715 15.390 -9.313 1.00 95.19 206 LEU A CA 1
ATOM 1692 C C . LEU A 1 206 ? 10.844 14.973 -10.783 1.00 95.19 206 LEU A C 1
ATOM 1694 O O . LEU A 1 206 ? 11.947 14.700 -11.247 1.00 95.19 206 LEU A O 1
ATOM 1698 N N . PHE A 1 207 ? 9.737 14.940 -11.527 1.00 95.81 207 PHE A N 1
ATOM 1699 C CA . PHE A 1 207 ? 9.771 14.696 -12.967 1.00 95.81 207 PHE A CA 1
ATOM 1700 C C . PHE A 1 207 ? 10.588 15.771 -13.688 1.00 95.81 207 PHE A C 1
ATOM 1702 O O . PHE A 1 207 ? 11.411 15.436 -14.532 1.00 95.81 207 PHE A O 1
ATOM 1709 N N . GLN A 1 208 ? 10.408 17.046 -13.334 1.00 95.81 208 GLN A N 1
ATOM 1710 C CA . GLN A 1 208 ? 11.180 18.149 -13.904 1.00 95.81 208 GLN A CA 1
ATOM 1711 C C . GLN A 1 208 ? 12.676 18.041 -13.569 1.00 95.81 208 GLN A C 1
ATOM 1713 O O . GLN A 1 208 ? 13.506 18.308 -14.440 1.00 95.81 208 GLN A O 1
ATOM 1718 N N . ASP A 1 209 ? 13.026 17.623 -12.352 1.00 92.88 209 ASP A N 1
ATOM 1719 C CA . ASP A 1 209 ? 14.418 17.401 -11.944 1.00 92.88 209 ASP A CA 1
ATOM 1720 C C . ASP A 1 209 ? 15.067 16.264 -12.743 1.00 92.88 209 ASP A C 1
ATOM 1722 O O . ASP A 1 209 ? 16.196 16.398 -13.216 1.00 92.88 209 ASP A O 1
ATOM 1726 N N . VAL A 1 210 ? 14.344 15.154 -12.936 1.00 92.00 210 VAL A N 1
ATOM 1727 C CA . VAL A 1 210 ? 14.799 14.031 -13.769 1.00 92.00 210 VAL A CA 1
ATOM 1728 C C . VAL A 1 210 ? 14.907 14.459 -15.228 1.00 92.00 210 VAL A C 1
ATOM 1730 O O . VAL A 1 210 ? 15.924 14.211 -15.857 1.00 92.00 210 VAL A O 1
ATOM 1733 N N . TRP A 1 211 ? 13.908 15.154 -15.764 1.00 93.19 211 TRP A N 1
ATOM 1734 C CA . TRP A 1 211 ? 13.886 15.585 -17.161 1.00 93.19 211 TRP A CA 1
ATOM 1735 C C . TRP A 1 211 ? 15.031 16.541 -17.520 1.00 93.19 211 TRP A C 1
ATOM 1737 O O . TRP A 1 211 ? 15.560 16.480 -18.623 1.00 93.19 211 TRP A O 1
ATOM 1747 N N . ASN A 1 212 ? 15.423 17.422 -16.595 1.00 92.00 212 ASN A N 1
ATOM 1748 C CA . ASN A 1 212 ? 16.506 18.391 -16.806 1.00 92.00 212 ASN A CA 1
ATOM 1749 C C . ASN A 1 212 ? 17.866 17.918 -16.268 1.00 92.00 212 ASN A C 1
ATOM 1751 O O . ASN A 1 212 ? 18.836 18.685 -16.275 1.00 92.00 212 ASN A O 1
ATOM 1755 N N . SER A 1 213 ? 17.951 16.696 -15.741 1.00 86.62 213 SER A N 1
ATOM 1756 C CA . SER A 1 213 ? 19.187 16.183 -15.160 1.00 86.62 213 SER A CA 1
ATOM 1757 C C . SER A 1 213 ? 20.231 15.951 -16.249 1.00 86.62 213 SER A C 1
ATOM 1759 O O . SER A 1 213 ? 19.962 15.335 -17.268 1.00 86.62 213 SER A O 1
ATOM 1761 N N . ARG A 1 214 ? 21.467 16.386 -15.984 1.00 80.06 214 ARG A N 1
ATOM 1762 C CA . ARG A 1 214 ? 22.618 16.202 -16.887 1.00 80.06 214 ARG A CA 1
ATOM 1763 C C . ARG A 1 214 ? 23.078 14.750 -17.018 1.00 80.06 214 ARG A C 1
ATOM 1765 O O . ARG A 1 214 ? 23.985 14.472 -17.794 1.00 80.06 214 ARG A O 1
ATOM 1772 N N . PHE A 1 215 ? 22.527 13.863 -16.194 1.00 72.25 215 PHE A N 1
ATOM 1773 C CA . PHE A 1 215 ? 22.768 12.427 -16.273 1.00 72.25 215 PHE A CA 1
ATOM 1774 C C . PHE A 1 215 ? 21.865 11.740 -17.314 1.00 72.25 215 PHE A C 1
ATOM 1776 O O . PHE A 1 215 ? 21.985 10.528 -17.475 1.00 72.25 215 PHE A O 1
ATOM 1783 N N . PHE A 1 216 ? 20.994 12.496 -18.002 1.00 63.28 216 PHE A N 1
ATOM 1784 C CA . PHE A 1 216 ? 20.123 12.033 -19.087 1.00 63.28 216 PHE A CA 1
ATOM 1785 C C . PHE A 1 216 ? 20.245 12.909 -20.334 1.00 63.28 216 PHE A C 1
ATOM 1787 O O . PHE A 1 216 ? 20.614 14.099 -20.197 1.00 63.28 216 PHE A O 1
#